Protein AF-A0A258L0Y5-F1 (afdb_monomer_lite)

Structure (mmCIF, N/CA/C/O backbone):
data_AF-A0A258L0Y5-F1
#
_entry.id   AF-A0A258L0Y5-F1
#
loop_
_atom_site.group_PDB
_atom_site.id
_atom_site.type_symbol
_atom_site.label_atom_id
_atom_site.label_alt_id
_atom_site.label_comp_id
_atom_site.label_asym_id
_atom_site.label_entity_id
_atom_site.label_seq_id
_atom_site.pdbx_PDB_ins_code
_atom_site.Cartn_x
_atom_site.Cartn_y
_atom_site.Cartn_z
_atom_site.occupancy
_atom_site.B_iso_or_equiv
_atom_site.auth_seq_id
_atom_site.auth_comp_id
_atom_site.auth_asym_id
_atom_site.auth_atom_id
_atom_site.pdbx_PDB_model_num
ATOM 1 N N . MET A 1 1 ? 97.875 10.102 -25.947 1.00 51.97 1 MET A N 1
ATOM 2 C CA . MET A 1 1 ? 96.435 10.457 -25.981 1.00 51.97 1 MET A CA 1
ATOM 3 C C . MET A 1 1 ? 96.098 11.656 -26.894 1.00 51.97 1 MET A C 1
ATOM 5 O O . MET A 1 1 ? 95.038 12.234 -26.727 1.00 51.97 1 MET A O 1
ATOM 9 N N . ALA A 1 2 ? 96.922 12.013 -27.896 1.00 50.84 2 ALA A N 1
ATOM 10 C CA . ALA A 1 2 ? 96.650 13.161 -28.786 1.00 50.84 2 ALA A CA 1
ATOM 11 C C . ALA A 1 2 ? 96.099 12.787 -30.183 1.00 50.84 2 ALA A C 1
ATOM 13 O O . ALA A 1 2 ? 95.540 13.636 -30.865 1.00 50.84 2 ALA A O 1
ATOM 14 N N . GLN A 1 3 ? 96.216 11.525 -30.619 1.00 49.94 3 GLN A N 1
ATOM 15 C CA . GLN A 1 3 ? 95.713 11.096 -31.937 1.00 49.94 3 GLN A CA 1
ATOM 16 C C . GLN A 1 3 ? 94.226 10.698 -31.943 1.00 49.94 3 GLN A C 1
ATOM 18 O O . GLN A 1 3 ? 93.565 10.827 -32.968 1.00 49.94 3 GLN A O 1
ATOM 23 N N . LEU A 1 4 ? 93.672 10.280 -30.800 1.00 45.59 4 LEU A N 1
ATOM 24 C CA . LEU A 1 4 ? 92.268 9.854 -30.696 1.00 45.59 4 LEU A CA 1
ATOM 25 C C . LEU A 1 4 ? 91.281 11.033 -30.617 1.00 45.59 4 LEU A C 1
ATOM 27 O O . LEU A 1 4 ? 90.125 10.894 -31.001 1.00 45.59 4 LEU A O 1
ATOM 31 N N . THR A 1 5 ? 91.727 12.211 -30.177 1.00 51.12 5 THR A N 1
ATOM 32 C CA . THR A 1 5 ? 90.881 13.411 -30.061 1.00 51.12 5 THR A CA 1
ATOM 33 C C . THR A 1 5 ? 90.733 14.171 -31.383 1.00 51.12 5 THR A C 1
ATOM 35 O O . THR A 1 5 ? 89.697 14.786 -31.617 1.00 51.12 5 THR A O 1
ATOM 38 N N . SER A 1 6 ? 91.715 14.089 -32.289 1.00 48.75 6 SER A N 1
ATOM 39 C CA . SER A 1 6 ? 91.675 14.806 -33.574 1.00 48.75 6 SER A CA 1
ATOM 40 C C . SER A 1 6 ? 90.815 14.098 -34.637 1.00 48.75 6 SER A C 1
ATOM 42 O O . SER A 1 6 ? 90.130 14.757 -35.417 1.00 48.75 6 SER A O 1
ATOM 44 N N . GLN A 1 7 ? 90.737 12.760 -34.614 1.00 51.69 7 GLN A N 1
ATOM 45 C CA . GLN A 1 7 ? 89.862 11.996 -35.523 1.00 51.69 7 GLN A CA 1
ATOM 46 C C . GLN A 1 7 ? 88.369 12.124 -35.168 1.00 51.69 7 GLN A C 1
ATOM 48 O O . GLN A 1 7 ? 87.506 12.078 -36.049 1.00 51.69 7 GLN A O 1
ATOM 53 N N . LEU A 1 8 ? 88.049 12.353 -33.889 1.00 47.97 8 LEU A N 1
ATOM 54 C CA . LEU A 1 8 ? 86.668 12.538 -33.446 1.00 47.97 8 LEU A CA 1
ATOM 55 C C . LEU A 1 8 ? 86.096 13.890 -33.912 1.00 47.97 8 LEU A C 1
ATOM 57 O O . LEU A 1 8 ? 84.953 13.951 -34.353 1.00 47.97 8 LEU A O 1
ATOM 61 N N . ILE A 1 9 ? 86.901 14.957 -33.893 1.00 55.03 9 ILE A N 1
ATOM 62 C CA . ILE A 1 9 ? 86.446 16.313 -34.248 1.00 55.03 9 ILE A CA 1
ATOM 63 C C . ILE A 1 9 ? 86.236 16.464 -35.766 1.00 55.03 9 ILE A C 1
ATOM 65 O O . ILE A 1 9 ? 85.254 17.074 -36.186 1.00 55.03 9 ILE A O 1
ATOM 69 N N . VAL A 1 10 ? 87.085 15.853 -36.601 1.00 56.06 10 VAL A N 1
ATOM 70 C CA . VAL A 1 10 ? 86.937 15.918 -38.070 1.00 56.06 10 VAL A CA 1
ATOM 71 C C . VAL A 1 10 ? 85.737 15.091 -38.560 1.00 56.06 10 VAL A C 1
ATOM 73 O O . VAL A 1 10 ? 84.991 15.549 -39.423 1.00 56.06 10 VAL A O 1
ATOM 76 N N . SER A 1 11 ? 85.460 13.926 -37.957 1.00 56.00 11 SER A N 1
ATOM 77 C CA . SER A 1 11 ? 84.309 13.093 -38.358 1.00 56.00 11 SER A CA 1
ATOM 78 C C . SER A 1 11 ? 82.941 13.672 -37.959 1.00 56.00 11 SER A C 1
ATOM 80 O O . SER A 1 11 ? 81.934 13.397 -38.619 1.00 56.00 11 SER A O 1
ATOM 82 N N . LEU A 1 12 ? 82.895 14.513 -36.920 1.00 52.19 12 LEU A N 1
ATOM 83 C CA . LEU A 1 12 ? 81.687 15.228 -36.497 1.00 52.19 12 LEU A CA 1
ATOM 84 C C . LEU A 1 12 ? 81.378 16.446 -37.384 1.00 52.19 12 LEU A C 1
ATOM 86 O O . LEU A 1 12 ? 80.206 16.741 -37.611 1.00 52.19 12 LEU A O 1
ATOM 90 N N . ILE A 1 13 ? 82.392 17.108 -37.949 1.00 57.38 13 ILE A N 1
ATOM 91 C CA . ILE A 1 13 ? 82.205 18.256 -38.856 1.00 57.38 13 ILE A CA 1
ATOM 92 C C . ILE A 1 13 ? 81.727 17.807 -40.253 1.00 57.38 13 ILE A C 1
ATOM 94 O O . ILE A 1 13 ? 80.857 18.456 -40.848 1.00 57.38 13 ILE A O 1
ATOM 98 N N . ASP A 1 14 ? 82.196 16.661 -40.755 1.00 56.81 14 ASP A N 1
ATOM 99 C CA . ASP A 1 14 ? 81.754 16.119 -42.054 1.00 56.81 14 ASP A CA 1
ATOM 100 C C . ASP A 1 14 ? 80.340 15.512 -42.016 1.00 56.81 14 ASP A C 1
ATOM 102 O O . ASP A 1 14 ? 79.579 15.622 -42.982 1.00 56.81 14 ASP A O 1
ATOM 106 N N . ARG A 1 15 ? 79.914 14.932 -40.884 1.00 54.41 15 ARG A N 1
ATOM 107 C CA . ARG A 1 15 ? 78.563 14.345 -40.755 1.00 54.41 15 ARG A CA 1
ATOM 108 C C . ARG A 1 15 ? 77.432 15.365 -40.601 1.00 54.41 15 ARG A C 1
ATOM 110 O O . ARG A 1 15 ? 76.273 14.998 -40.778 1.00 54.41 15 ARG A O 1
ATOM 117 N N . VAL A 1 16 ? 77.742 16.631 -40.321 1.00 53.44 16 VAL A N 1
ATOM 118 C CA . VAL A 1 16 ? 76.740 17.705 -40.169 1.00 53.44 16 VAL A CA 1
ATOM 119 C C . VAL A 1 16 ? 76.640 18.583 -41.426 1.00 53.44 16 VAL A C 1
ATOM 121 O O . VAL A 1 16 ? 75.574 19.113 -41.740 1.00 53.44 16 VAL A O 1
ATOM 124 N N . SER A 1 17 ? 77.711 18.687 -42.216 1.00 58.56 17 SER A N 1
ATOM 125 C CA . SER A 1 17 ? 77.773 19.558 -43.399 1.00 58.56 17 SER A CA 1
ATOM 126 C C . SER A 1 17 ? 77.132 18.955 -44.664 1.00 58.56 17 SER A C 1
ATOM 128 O O . SER A 1 17 ? 76.589 19.700 -45.488 1.00 58.56 17 SER A O 1
ATOM 130 N N . GLY A 1 18 ? 77.105 17.624 -44.800 1.00 59.66 18 GLY A N 1
ATOM 131 C CA . GLY A 1 18 ? 76.406 16.921 -45.889 1.00 59.66 18 GLY A CA 1
ATOM 132 C C . GLY A 1 18 ? 74.875 17.097 -45.865 1.00 59.66 18 GLY A C 1
ATOM 133 O O . GLY A 1 18 ? 74.301 17.580 -46.848 1.00 59.66 18 GLY A O 1
ATOM 134 N N . PRO A 1 19 ? 74.194 16.789 -44.743 1.00 57.19 19 PRO A N 1
ATOM 135 C CA . PRO A 1 19 ? 72.746 16.967 -44.614 1.00 57.19 19 PRO A CA 1
ATOM 136 C C . PRO A 1 19 ? 72.305 18.429 -44.769 1.00 57.19 19 PRO A C 1
ATOM 138 O O . PRO A 1 19 ? 71.327 18.702 -45.469 1.00 57.19 19 PRO A O 1
ATOM 141 N N . ALA A 1 20 ? 73.067 19.378 -44.211 1.00 56.12 20 ALA A N 1
ATOM 142 C CA . ALA A 1 20 ? 72.765 20.809 -44.282 1.00 56.12 20 ALA A CA 1
ATOM 143 C C . ALA A 1 20 ? 72.795 21.363 -45.721 1.00 56.12 20 ALA A C 1
ATOM 145 O O . ALA A 1 20 ? 71.940 22.172 -46.098 1.00 56.12 20 ALA A O 1
ATOM 146 N N . LYS A 1 21 ? 73.722 20.890 -46.570 1.00 62.75 21 LYS A N 1
ATOM 147 C CA . LYS A 1 21 ? 73.755 21.269 -47.994 1.00 62.75 21 LYS A CA 1
ATOM 148 C C . LYS A 1 21 ? 72.534 20.748 -48.756 1.00 62.75 21 LYS A C 1
ATOM 150 O O . LYS A 1 21 ? 71.955 21.525 -49.520 1.00 62.75 21 LYS A O 1
ATOM 155 N N . SER A 1 22 ? 72.093 19.513 -48.494 1.00 59.84 22 SER A N 1
ATOM 156 C CA . SER A 1 22 ? 70.905 18.939 -49.151 1.00 59.84 22 SER A CA 1
ATOM 157 C C . SER A 1 22 ? 69.609 19.669 -48.765 1.00 59.84 22 SER A C 1
ATOM 159 O O . SER A 1 22 ? 68.768 19.949 -49.622 1.00 59.84 22 SER A O 1
ATOM 161 N N . VAL A 1 23 ? 69.489 20.098 -47.504 1.00 60.19 23 VAL A N 1
ATOM 162 C CA . VAL A 1 23 ? 68.349 20.893 -47.026 1.00 60.19 23 VAL A CA 1
ATOM 163 C C . VAL A 1 23 ? 68.367 22.292 -47.651 1.00 60.19 23 VAL A C 1
ATOM 165 O O . VAL A 1 23 ? 67.336 22.767 -48.121 1.00 60.19 23 VAL A O 1
ATOM 168 N N . SER A 1 24 ? 69.538 22.927 -47.779 1.00 62.75 24 SER A N 1
ATOM 169 C CA . SER A 1 24 ? 69.657 24.250 -48.419 1.00 62.75 24 SER A CA 1
ATOM 170 C C . SER A 1 24 ? 69.318 24.253 -49.922 1.00 62.75 24 SER A C 1
ATOM 172 O O . SER A 1 24 ? 68.857 25.269 -50.449 1.00 62.75 24 SER A O 1
ATOM 174 N N . GLN A 1 25 ? 69.553 23.137 -50.624 1.00 65.31 25 GLN A N 1
ATOM 175 C CA . GLN A 1 25 ? 69.177 22.955 -52.031 1.00 65.31 25 GLN A CA 1
ATOM 176 C C . GLN A 1 25 ? 67.683 22.637 -52.170 1.00 65.31 25 GLN A C 1
ATOM 178 O O . GLN A 1 25 ? 67.022 23.194 -53.045 1.00 65.31 25 GLN A O 1
ATOM 183 N N . SER A 1 26 ? 67.131 21.840 -51.250 1.00 59.06 26 SER A N 1
ATOM 184 C CA . SER A 1 26 ? 65.698 21.518 -51.196 1.00 59.06 26 SER A CA 1
ATOM 185 C C . SER A 1 26 ? 64.842 22.759 -50.910 1.00 59.06 26 SER A C 1
ATOM 187 O O . SER A 1 26 ? 63.834 22.990 -51.575 1.00 59.06 26 SER A O 1
ATOM 189 N N . LEU A 1 27 ? 65.284 23.627 -49.993 1.00 56.97 27 LEU A N 1
ATOM 190 C CA . LEU A 1 27 ? 64.599 24.884 -49.673 1.00 56.97 27 LEU A CA 1
ATOM 191 C C . LEU A 1 27 ? 64.661 25.906 -50.822 1.00 56.97 27 LEU A C 1
ATOM 193 O O . LEU A 1 27 ? 63.688 26.622 -51.056 1.00 56.97 27 LEU A O 1
ATOM 197 N N . ARG A 1 28 ? 65.757 25.938 -51.596 1.00 64.94 28 ARG A N 1
ATOM 198 C CA . ARG A 1 28 ? 65.849 26.766 -52.814 1.00 64.94 28 ARG A CA 1
ATOM 199 C C . ARG A 1 28 ? 64.941 26.259 -53.940 1.00 64.94 28 ARG A C 1
ATOM 201 O O . ARG A 1 28 ? 64.335 27.076 -54.628 1.00 64.94 28 ARG A O 1
ATOM 208 N N . GLY A 1 29 ? 64.784 24.941 -54.083 1.00 61.03 29 GLY A N 1
ATOM 209 C CA . GLY A 1 29 ? 63.831 24.336 -55.024 1.00 61.03 29 GLY A CA 1
ATOM 210 C C . GLY A 1 29 ? 62.368 24.632 -54.674 1.00 61.03 29 GLY A C 1
ATOM 211 O O . GLY A 1 29 ? 61.573 24.950 -55.557 1.00 61.03 29 GLY A O 1
ATOM 212 N N . ILE A 1 30 ? 62.024 24.620 -53.382 1.00 60.12 30 ILE A N 1
ATOM 213 C CA . ILE A 1 30 ? 60.680 24.972 -52.892 1.00 60.12 30 ILE A CA 1
ATOM 214 C C . ILE A 1 30 ? 60.404 26.474 -53.071 1.00 60.12 30 ILE A C 1
ATOM 216 O O . ILE A 1 30 ? 59.328 26.841 -53.540 1.00 60.12 30 ILE A O 1
ATOM 220 N N . GLY A 1 31 ? 61.380 27.347 -52.794 1.00 56.12 31 GLY A N 1
ATOM 221 C CA . GLY A 1 31 ? 61.248 28.793 -53.021 1.00 56.12 31 GLY A CA 1
ATOM 222 C C . GLY A 1 31 ? 61.014 29.168 -54.493 1.00 56.12 31 GLY A C 1
ATOM 223 O O . GLY A 1 31 ? 60.216 30.057 -54.786 1.00 56.12 31 GLY A O 1
ATOM 224 N N . ALA A 1 32 ? 61.641 28.448 -55.430 1.00 58.81 32 ALA A N 1
ATOM 225 C CA . ALA A 1 32 ? 61.422 28.633 -56.867 1.00 58.81 32 ALA A CA 1
ATOM 226 C C . ALA A 1 32 ? 60.062 28.080 -57.346 1.00 58.81 32 ALA A C 1
ATOM 228 O O . ALA A 1 32 ? 59.432 28.672 -58.221 1.00 58.81 32 ALA A O 1
ATOM 229 N N . ALA A 1 33 ? 59.574 26.987 -56.749 1.00 55.34 33 ALA A N 1
ATOM 230 C CA . ALA A 1 33 ? 58.268 26.408 -57.068 1.00 55.34 33 ALA A CA 1
ATOM 231 C C . ALA A 1 33 ? 57.098 27.281 -56.572 1.00 55.34 33 ALA A C 1
ATOM 233 O O . ALA A 1 33 ? 56.103 27.435 -57.283 1.00 55.34 33 ALA A O 1
ATOM 234 N N . VAL A 1 34 ? 57.240 27.900 -55.394 1.00 55.94 34 VAL A N 1
ATOM 235 C CA . VAL A 1 34 ? 56.227 28.772 -54.770 1.00 55.94 34 VAL A CA 1
ATOM 236 C C . VAL A 1 34 ? 56.079 30.118 -55.496 1.00 55.94 34 VAL A C 1
ATOM 238 O O . VAL A 1 34 ? 54.967 30.634 -55.589 1.00 55.94 34 VAL A O 1
ATOM 241 N N . ASN A 1 35 ? 57.155 30.644 -56.093 1.00 58.25 35 ASN A N 1
ATOM 242 C CA . ASN A 1 35 ? 57.116 31.873 -56.900 1.00 58.25 35 ASN A CA 1
ATOM 243 C C . ASN A 1 35 ? 56.640 31.663 -58.350 1.00 58.25 35 ASN A C 1
ATOM 245 O O . ASN A 1 35 ? 56.530 32.632 -59.102 1.00 58.25 35 ASN A O 1
ATOM 249 N N . SER A 1 36 ? 56.327 30.428 -58.763 1.00 56.78 36 SER A N 1
ATOM 250 C CA . SER A 1 36 ? 55.709 30.189 -60.068 1.00 56.78 36 SER A CA 1
ATOM 251 C C . SER A 1 36 ? 54.204 30.482 -59.999 1.00 56.78 36 SER A C 1
ATOM 253 O O . SER A 1 36 ? 53.461 29.876 -59.225 1.00 56.78 36 SER A O 1
ATOM 255 N N . THR A 1 37 ? 53.731 31.410 -60.831 1.00 57.09 37 THR A N 1
ATOM 256 C CA . THR A 1 37 ? 52.333 31.886 -60.895 1.00 57.09 37 THR A CA 1
ATOM 257 C C . THR A 1 37 ? 51.312 30.747 -61.087 1.00 57.09 37 THR A C 1
ATOM 259 O O . THR A 1 37 ? 50.149 30.860 -60.702 1.00 57.09 37 THR A O 1
ATOM 262 N N . ASN A 1 38 ? 51.763 29.606 -61.618 1.00 59.47 38 ASN A N 1
ATOM 263 C CA . ASN A 1 38 ? 50.960 28.402 -61.833 1.00 59.47 38 ASN A CA 1
ATOM 264 C C . ASN A 1 38 ? 50.838 27.504 -60.587 1.00 59.47 38 ASN A C 1
ATOM 266 O O . ASN A 1 38 ? 49.837 26.798 -60.449 1.00 59.47 38 ASN A O 1
ATOM 270 N N . ALA A 1 39 ? 51.807 27.521 -59.666 1.00 58.91 39 ALA A N 1
ATOM 271 C CA . ALA A 1 39 ? 51.732 26.749 -58.424 1.00 58.91 39 ALA A CA 1
ATOM 272 C C . ALA A 1 39 ? 50.735 27.368 -57.439 1.00 58.91 39 ALA A C 1
ATOM 274 O O . ALA A 1 39 ? 49.960 26.648 -56.815 1.00 58.91 39 ALA A O 1
ATOM 275 N N . THR A 1 40 ? 50.678 28.699 -57.360 1.00 59.56 40 THR A N 1
ATOM 276 C CA . THR A 1 40 ? 49.718 29.425 -56.513 1.00 59.56 40 THR A CA 1
ATOM 277 C C . THR A 1 40 ? 48.277 29.269 -57.005 1.00 59.56 40 THR A C 1
ATOM 279 O O . THR A 1 40 ? 47.371 29.118 -56.187 1.00 59.56 40 THR A O 1
ATOM 282 N N . ALA A 1 41 ? 48.048 29.241 -58.323 1.00 62.59 41 ALA A N 1
ATOM 283 C CA . ALA A 1 41 ? 46.727 28.968 -58.897 1.00 62.59 41 ALA A CA 1
ATOM 284 C C . ALA A 1 41 ? 46.261 27.528 -58.612 1.00 62.59 41 ALA A C 1
ATOM 286 O O . ALA A 1 41 ? 45.137 27.326 -58.159 1.00 62.59 41 ALA A O 1
ATOM 287 N N . ARG A 1 42 ? 47.148 26.538 -58.787 1.00 64.62 42 ARG A N 1
ATOM 288 C CA . ARG A 1 42 ? 46.857 25.122 -58.494 1.00 64.62 42 ARG A CA 1
ATOM 289 C C . ARG A 1 42 ? 46.659 24.847 -57.002 1.00 64.62 42 ARG A C 1
ATOM 291 O O . ARG A 1 42 ? 45.814 24.032 -56.639 1.00 64.62 42 ARG A O 1
ATOM 298 N N . LEU A 1 43 ? 47.392 25.546 -56.135 1.00 65.31 43 LEU A N 1
ATOM 299 C CA . LEU A 1 43 ? 47.197 25.494 -54.686 1.00 65.31 43 LEU A CA 1
ATOM 300 C C . LEU A 1 43 ? 45.843 26.074 -54.281 1.00 65.31 43 LEU A C 1
ATOM 302 O O . LEU A 1 43 ? 45.147 25.438 -53.502 1.00 65.31 43 LEU A O 1
ATOM 306 N N . ARG A 1 44 ? 45.423 27.218 -54.839 1.00 62.78 44 ARG A N 1
ATOM 307 C CA . ARG A 1 44 ? 44.092 27.789 -54.561 1.00 62.78 44 ARG A CA 1
ATOM 308 C C . ARG A 1 44 ? 42.965 26.858 -55.002 1.00 62.78 44 ARG A C 1
ATOM 310 O O . ARG A 1 44 ? 42.078 26.576 -54.209 1.00 62.78 44 ARG A O 1
ATOM 317 N N . THR A 1 45 ? 43.051 26.282 -56.201 1.00 66.69 45 THR A N 1
ATOM 318 C CA . THR A 1 45 ? 42.040 25.319 -56.667 1.00 66.69 45 THR A CA 1
ATOM 319 C C . THR A 1 45 ? 42.033 24.023 -55.852 1.00 66.69 45 THR A C 1
ATOM 321 O O . THR A 1 45 ? 40.969 23.457 -55.623 1.00 66.69 45 THR A O 1
ATOM 324 N N . SER A 1 46 ? 43.197 23.565 -55.380 1.00 60.88 46 SER A N 1
ATOM 325 C CA . SER A 1 46 ? 43.314 22.399 -54.491 1.00 60.88 46 SER A CA 1
ATOM 326 C C . SER A 1 46 ? 42.759 22.688 -53.089 1.00 60.88 46 SER A C 1
ATOM 328 O O . SER A 1 46 ? 42.049 21.861 -52.517 1.00 60.88 46 SER A O 1
ATOM 330 N N . LEU A 1 47 ? 42.997 23.890 -52.556 1.00 56.75 47 LEU A N 1
ATOM 331 C CA . LEU A 1 47 ? 42.447 24.354 -51.281 1.00 56.75 47 LEU A CA 1
ATOM 332 C C . LEU A 1 47 ? 40.924 24.528 -51.349 1.00 56.75 47 LEU A C 1
ATOM 334 O O . LEU A 1 47 ? 40.237 24.122 -50.418 1.00 56.75 47 LEU A O 1
ATOM 338 N N . ASP A 1 48 ? 40.378 25.033 -52.457 1.00 68.50 48 ASP A N 1
ATOM 339 C CA . ASP A 1 48 ? 38.927 25.171 -52.651 1.00 68.50 48 ASP A CA 1
ATOM 340 C C . ASP A 1 48 ? 38.225 23.812 -52.793 1.00 68.50 48 ASP A C 1
ATOM 342 O O . ASP A 1 48 ? 37.139 23.600 -52.248 1.00 68.50 48 ASP A O 1
ATOM 346 N N . GLN A 1 49 ? 38.852 22.858 -53.487 1.00 69.94 49 GLN A N 1
ATOM 347 C CA . GLN A 1 49 ? 38.355 21.481 -53.582 1.00 69.94 49 GLN A CA 1
ATOM 348 C C . GLN A 1 49 ? 38.430 20.763 -52.226 1.00 69.94 49 GLN A C 1
ATOM 350 O O . GLN A 1 49 ? 37.482 20.077 -51.837 1.00 69.94 49 GLN A O 1
ATOM 355 N N . THR A 1 50 ? 39.504 20.991 -51.467 1.00 56.47 50 THR A N 1
ATOM 356 C CA . THR A 1 50 ? 39.669 20.461 -50.107 1.00 56.47 50 THR A CA 1
ATOM 357 C C . THR A 1 50 ? 38.633 21.065 -49.155 1.00 56.47 50 THR A C 1
ATOM 359 O O . THR A 1 50 ? 37.958 20.316 -48.453 1.00 56.47 50 THR A O 1
ATOM 362 N N . ASN A 1 51 ? 38.406 22.382 -49.189 1.00 60.53 51 ASN A N 1
ATOM 363 C CA . ASN A 1 51 ? 37.402 23.056 -48.359 1.00 60.53 51 ASN A CA 1
ATOM 364 C C . ASN A 1 51 ? 35.979 22.556 -48.642 1.00 60.53 51 ASN A C 1
ATOM 366 O O . ASN A 1 51 ? 35.257 22.241 -47.703 1.00 60.53 51 ASN A O 1
ATOM 370 N N . ARG A 1 52 ? 35.594 22.359 -49.911 1.00 70.00 52 ARG A N 1
ATOM 371 C CA . ARG A 1 52 ? 34.278 21.780 -50.252 1.00 70.00 52 ARG A CA 1
ATOM 372 C C . ARG A 1 52 ? 34.122 20.337 -49.773 1.00 70.00 52 ARG A C 1
ATOM 374 O O . ARG A 1 52 ? 33.046 19.955 -49.320 1.00 70.00 52 ARG A O 1
ATOM 381 N N . SER A 1 53 ? 35.186 19.535 -49.847 1.00 65.06 53 SER A N 1
ATOM 382 C CA . SER A 1 53 ? 35.167 18.164 -49.321 1.00 65.06 53 SER A CA 1
ATOM 383 C C . SER A 1 53 ? 35.078 18.127 -47.787 1.00 65.06 53 SER A C 1
ATOM 385 O O . SER A 1 53 ? 34.378 17.281 -47.232 1.00 65.06 53 SER A O 1
ATOM 387 N N . LEU A 1 54 ? 35.711 19.089 -47.104 1.00 59.19 54 LEU A N 1
ATOM 388 C CA . LEU A 1 54 ? 35.643 19.251 -45.653 1.00 59.19 54 LEU A CA 1
ATOM 389 C C . LEU A 1 54 ? 34.282 19.775 -45.197 1.00 59.19 54 LEU A C 1
ATOM 391 O O . LEU A 1 54 ? 33.783 19.315 -44.178 1.00 59.19 54 LEU A O 1
ATOM 395 N N . ASP A 1 55 ? 33.645 20.670 -45.945 1.00 69.06 55 ASP A N 1
ATOM 396 C CA . ASP A 1 55 ? 32.301 21.155 -45.625 1.00 69.06 55 ASP A CA 1
ATOM 397 C C . ASP A 1 55 ? 31.239 20.082 -45.873 1.00 69.06 55 ASP A C 1
ATOM 399 O O . ASP A 1 55 ? 30.341 19.915 -45.053 1.00 69.06 55 ASP A O 1
ATOM 403 N N . ALA A 1 56 ? 31.389 19.261 -46.917 1.00 68.62 56 ALA A N 1
ATOM 404 C CA . ALA A 1 56 ? 30.564 18.068 -47.102 1.00 68.62 56 ALA A CA 1
ATOM 405 C C . ALA A 1 56 ? 30.774 17.041 -45.972 1.00 68.62 56 ALA A C 1
ATOM 407 O O . ALA A 1 56 ? 29.817 16.418 -45.512 1.00 68.62 56 ALA A O 1
ATOM 408 N N . MET A 1 57 ? 32.009 16.881 -45.487 1.00 58.41 57 MET A N 1
ATOM 409 C CA . MET A 1 57 ? 32.321 16.013 -44.348 1.00 58.41 57 MET A CA 1
ATOM 410 C C . MET A 1 57 ? 31.757 16.567 -43.033 1.00 58.41 57 MET A C 1
ATOM 412 O O . MET A 1 57 ? 31.185 15.810 -42.254 1.00 58.41 57 MET A O 1
ATOM 416 N N . ARG A 1 58 ? 31.854 17.880 -42.799 1.00 59.66 58 ARG A N 1
ATOM 417 C CA . ARG A 1 58 ? 31.269 18.566 -41.637 1.00 59.66 58 ARG A CA 1
ATOM 418 C C . ARG A 1 58 ? 29.750 18.534 -41.664 1.00 59.66 58 ARG A C 1
ATOM 420 O O . ARG A 1 58 ? 29.165 18.300 -40.619 1.00 59.66 58 ARG A O 1
ATOM 427 N N . ALA A 1 59 ? 29.123 18.712 -42.824 1.00 62.97 59 ALA A N 1
ATOM 428 C CA . ALA A 1 59 ? 27.677 18.597 -42.984 1.00 62.97 59 ALA A CA 1
ATOM 429 C C . ALA A 1 59 ? 27.203 17.169 -42.683 1.00 62.97 59 ALA A C 1
ATOM 431 O O . ALA A 1 59 ? 26.289 16.997 -41.889 1.00 62.97 59 ALA A O 1
ATOM 432 N N . ARG A 1 60 ? 27.890 16.144 -43.208 1.00 61.53 60 ARG A N 1
ATOM 433 C CA . ARG A 1 60 ? 27.597 14.732 -42.895 1.00 61.53 60 ARG A CA 1
ATOM 434 C C . ARG A 1 60 ? 27.867 14.379 -41.433 1.00 61.53 60 ARG A C 1
ATOM 436 O O . ARG A 1 60 ? 27.116 13.609 -40.846 1.00 61.53 60 ARG A O 1
ATOM 443 N N . MET A 1 61 ? 28.909 14.945 -40.822 1.00 55.53 61 MET A N 1
ATOM 444 C CA . MET A 1 61 ? 29.177 14.784 -39.391 1.00 55.53 61 MET A CA 1
ATOM 445 C C . MET A 1 61 ? 28.116 15.488 -38.542 1.00 55.53 61 MET A C 1
ATOM 447 O O . MET A 1 61 ? 27.596 14.881 -37.616 1.00 55.53 61 MET A O 1
ATOM 451 N N . ALA A 1 62 ? 27.735 16.720 -38.874 1.00 57.47 62 ALA A N 1
ATOM 452 C CA . ALA A 1 62 ? 26.662 17.449 -38.205 1.00 57.47 62 ALA A CA 1
ATOM 453 C C . ALA A 1 62 ? 25.314 16.727 -38.346 1.00 57.47 62 ALA A C 1
ATOM 455 O O . ALA A 1 62 ? 24.587 16.611 -37.367 1.00 57.47 62 ALA A O 1
ATOM 456 N N . GLU A 1 63 ? 25.020 16.165 -39.519 1.00 56.19 63 GLU A N 1
ATOM 457 C CA . GLU A 1 63 ? 23.853 15.316 -39.761 1.00 56.19 63 GLU A CA 1
ATOM 458 C C . GLU A 1 63 ? 23.932 14.019 -38.939 1.00 56.19 63 GLU A C 1
ATOM 460 O O . GLU A 1 63 ? 22.962 13.656 -38.283 1.00 56.19 63 GLU A O 1
ATOM 465 N N . SER A 1 64 ? 25.101 13.372 -38.846 1.00 58.16 64 SER A N 1
ATOM 466 C CA . SER A 1 64 ? 25.294 12.175 -38.008 1.00 58.16 64 SER A CA 1
ATOM 467 C C . SER A 1 64 ? 25.186 12.458 -36.504 1.00 58.16 64 SER A C 1
ATOM 469 O O . SER A 1 64 ? 24.673 11.629 -35.756 1.00 58.16 64 SER A O 1
ATOM 471 N N . LEU A 1 65 ? 25.611 13.643 -36.055 1.00 54.88 65 LEU A N 1
ATOM 472 C CA . LEU A 1 65 ? 25.468 14.098 -34.675 1.00 54.88 65 LEU A CA 1
ATOM 473 C C . LEU A 1 65 ? 24.018 14.485 -34.375 1.00 54.88 65 LEU A C 1
ATOM 475 O O . LEU A 1 65 ? 23.529 14.167 -33.297 1.00 54.88 65 LEU A O 1
ATOM 479 N N . ALA A 1 66 ? 23.314 15.108 -35.323 1.00 61.72 66 ALA A N 1
ATOM 480 C CA . ALA A 1 66 ? 21.895 15.426 -35.202 1.00 61.72 66 ALA A CA 1
ATOM 481 C C . ALA A 1 66 ? 21.032 14.154 -35.174 1.00 61.72 66 ALA A C 1
A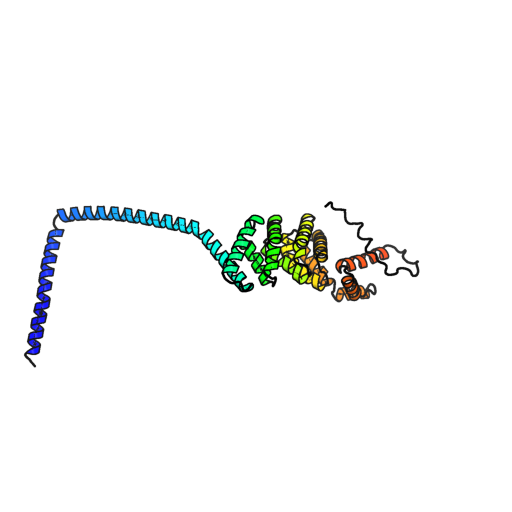TOM 483 O O . ALA A 1 66 ? 20.185 14.015 -34.296 1.00 61.72 66 ALA A O 1
ATOM 484 N N . VAL A 1 67 ? 21.292 13.191 -36.065 1.00 66.62 67 VAL A N 1
ATOM 485 C CA . VAL A 1 67 ? 20.632 11.874 -36.079 1.00 66.62 67 VAL A CA 1
ATOM 486 C C . VAL A 1 67 ? 20.987 11.078 -34.822 1.00 66.62 67 VAL A C 1
ATOM 488 O O . VAL A 1 67 ? 20.102 10.501 -34.198 1.00 66.62 67 VAL A O 1
ATOM 491 N N . GLY A 1 68 ? 22.251 11.088 -34.394 1.00 67.12 68 GLY A N 1
ATOM 492 C CA . GLY A 1 68 ? 22.693 10.434 -33.162 1.00 67.12 68 GLY A CA 1
ATOM 493 C C . GLY A 1 68 ? 22.077 11.048 -31.903 1.00 67.12 68 GLY A C 1
ATOM 494 O O . GLY A 1 68 ? 21.672 10.322 -30.999 1.00 67.12 68 GLY A O 1
ATOM 495 N N . TYR A 1 69 ? 21.940 12.374 -31.849 1.00 69.12 69 TYR A N 1
ATOM 496 C CA . TYR A 1 69 ? 21.275 13.078 -30.755 1.00 69.12 69 TYR A CA 1
ATOM 497 C C . TYR A 1 69 ? 19.765 12.830 -30.754 1.00 69.12 69 TYR A C 1
ATOM 499 O O . TYR A 1 69 ? 19.200 12.559 -29.698 1.00 69.12 69 TYR A O 1
ATOM 507 N N . ALA A 1 70 ? 19.118 12.851 -31.923 1.00 69.75 70 ALA A N 1
ATOM 508 C CA . ALA A 1 70 ? 17.704 12.517 -32.062 1.00 69.75 70 ALA A CA 1
ATOM 509 C C . ALA A 1 70 ? 17.426 11.064 -31.646 1.00 69.75 70 ALA A C 1
ATOM 511 O O . ALA A 1 70 ? 16.487 10.812 -30.895 1.00 69.75 70 ALA A O 1
ATOM 512 N N . LEU A 1 71 ? 18.279 10.117 -32.050 1.00 71.12 71 LEU A N 1
ATOM 513 C CA . LEU A 1 71 ? 18.195 8.718 -31.633 1.00 71.12 71 LEU A CA 1
ATOM 514 C C . LEU A 1 71 ? 18.438 8.560 -30.129 1.00 71.12 71 LEU A C 1
ATOM 516 O O . LEU A 1 71 ? 17.686 7.856 -29.461 1.00 71.12 71 LEU A O 1
ATOM 520 N N . LYS A 1 72 ? 19.448 9.243 -29.575 1.00 67.62 72 LYS A N 1
ATOM 521 C CA . LYS A 1 72 ? 19.699 9.260 -28.130 1.00 67.62 72 LYS A CA 1
ATOM 522 C C . LYS A 1 72 ? 18.473 9.774 -27.382 1.00 67.62 72 LYS A C 1
ATOM 524 O O . LYS A 1 72 ? 18.035 9.109 -26.457 1.00 67.62 72 LYS A O 1
ATOM 529 N N . MET A 1 73 ? 17.896 10.899 -27.800 1.00 75.75 73 MET A N 1
ATOM 530 C CA . MET A 1 73 ? 16.691 11.458 -27.181 1.00 75.75 73 MET A CA 1
ATOM 531 C C . MET A 1 73 ? 15.485 10.520 -27.302 1.00 75.75 73 MET A C 1
ATOM 533 O O . MET A 1 73 ? 14.739 10.363 -26.340 1.00 75.75 73 MET A O 1
ATOM 537 N N . ALA A 1 74 ? 15.324 9.844 -28.442 1.00 73.06 74 ALA A N 1
ATOM 538 C CA . ALA A 1 74 ? 14.246 8.880 -28.651 1.00 73.06 74 ALA A CA 1
ATOM 539 C C . ALA A 1 74 ? 14.397 7.609 -27.793 1.00 73.06 74 ALA A C 1
ATOM 541 O O . ALA A 1 74 ? 13.397 7.039 -27.360 1.00 73.06 74 ALA A O 1
ATOM 542 N N . LEU A 1 75 ? 15.630 7.163 -27.529 1.00 79.38 75 LEU A N 1
ATOM 543 C CA . LEU A 1 75 ? 15.915 5.946 -26.762 1.00 79.38 75 LEU A CA 1
ATOM 544 C C . LEU A 1 75 ? 16.174 6.195 -25.273 1.00 79.38 75 LEU A C 1
ATOM 546 O O . LEU A 1 75 ? 16.089 5.261 -24.479 1.00 79.38 75 LEU A O 1
ATOM 550 N N . GLN A 1 76 ? 16.475 7.427 -24.869 1.00 80.25 76 GLN A N 1
ATOM 551 C CA . GLN A 1 76 ? 16.850 7.731 -23.491 1.00 80.25 76 GLN A CA 1
ATOM 552 C C . GLN A 1 76 ? 15.723 7.394 -22.509 1.00 80.25 76 GLN A C 1
ATOM 554 O O . GLN A 1 76 ? 15.962 6.678 -21.544 1.00 80.25 76 GLN A O 1
ATOM 559 N N . ALA A 1 77 ? 14.491 7.833 -22.779 1.00 82.19 77 ALA A N 1
ATOM 560 C CA . ALA A 1 77 ? 13.347 7.555 -21.910 1.00 82.19 77 ALA A CA 1
ATOM 561 C C . ALA A 1 77 ? 13.061 6.046 -21.715 1.00 82.19 77 ALA A C 1
ATOM 563 O O . ALA A 1 77 ? 12.948 5.620 -20.563 1.00 82.19 77 ALA A O 1
ATOM 564 N N . PRO A 1 78 ? 12.970 5.204 -22.768 1.00 80.62 78 PRO A N 1
ATOM 565 C CA . PRO A 1 78 ? 12.752 3.771 -22.577 1.00 80.62 78 PRO A CA 1
ATOM 566 C C . PRO A 1 78 ? 13.948 3.057 -21.932 1.00 80.62 78 PRO A C 1
ATOM 568 O O . PRO A 1 78 ? 13.727 2.138 -21.147 1.00 80.62 78 PRO A O 1
ATOM 571 N N . ILE A 1 79 ? 15.192 3.484 -22.196 1.00 82.69 79 ILE A N 1
ATOM 572 C CA . ILE A 1 79 ? 16.379 2.935 -21.516 1.00 82.69 79 ILE A CA 1
ATOM 573 C C . ILE A 1 79 ? 16.339 3.272 -20.024 1.00 82.69 79 ILE A C 1
ATOM 575 O O . ILE A 1 79 ? 16.504 2.383 -19.198 1.00 82.69 79 ILE A O 1
ATOM 579 N N . GLU A 1 80 ? 16.079 4.528 -19.659 1.00 87.94 80 GLU A N 1
ATOM 580 C CA . GLU A 1 80 ? 15.962 4.940 -18.255 1.00 87.94 80 GLU A CA 1
ATOM 581 C C . GLU A 1 80 ? 14.811 4.234 -17.528 1.00 87.94 80 GLU A C 1
ATOM 583 O O . GLU A 1 80 ? 14.929 3.899 -16.351 1.00 87.94 80 GLU A O 1
ATOM 588 N N . ALA A 1 81 ? 13.686 4.000 -18.207 1.00 86.00 81 ALA A N 1
ATOM 589 C CA . ALA A 1 81 ? 12.577 3.240 -17.642 1.00 86.00 81 ALA A CA 1
ATOM 590 C C . ALA A 1 81 ? 12.952 1.765 -17.424 1.00 86.00 81 ALA A C 1
ATOM 592 O O . ALA A 1 81 ? 12.637 1.208 -16.373 1.00 86.00 81 ALA A O 1
ATOM 593 N N . ALA A 1 82 ? 13.650 1.148 -18.384 1.00 85.62 82 ALA A N 1
ATOM 594 C CA . ALA A 1 82 ? 14.118 -0.230 -18.273 1.00 85.62 82 ALA A CA 1
ATOM 595 C C . ALA A 1 82 ? 15.137 -0.395 -17.139 1.00 85.62 82 ALA A C 1
ATOM 597 O O . ALA A 1 82 ? 14.977 -1.296 -16.323 1.00 85.62 82 ALA A O 1
ATOM 598 N N . THR A 1 83 ? 16.114 0.510 -17.020 1.00 90.12 83 THR A N 1
ATOM 599 C CA . THR A 1 83 ? 17.113 0.448 -15.942 1.00 90.12 83 THR A CA 1
ATOM 600 C C . THR A 1 83 ? 16.482 0.653 -14.570 1.00 90.12 83 THR A C 1
ATOM 602 O O . THR A 1 83 ? 16.782 -0.100 -13.653 1.00 90.12 83 THR A O 1
ATOM 605 N N . LYS A 1 84 ? 15.551 1.606 -14.411 1.00 92.56 84 LYS A N 1
ATOM 606 C CA . LYS A 1 84 ? 14.806 1.780 -13.147 1.00 92.56 84 LYS A CA 1
ATOM 607 C C . LYS A 1 84 ? 14.003 0.536 -12.776 1.00 92.56 84 LYS A C 1
ATOM 609 O O . LYS A 1 84 ? 13.949 0.176 -11.603 1.00 92.56 84 LYS A O 1
ATOM 614 N N . PHE A 1 85 ? 13.386 -0.106 -13.765 1.00 94.06 85 PHE A N 1
ATOM 615 C CA . PHE A 1 85 ? 12.630 -1.332 -13.549 1.00 94.06 85 PHE A CA 1
ATOM 616 C C . PHE A 1 85 ? 13.540 -2.505 -13.166 1.00 94.06 85 PHE A C 1
ATOM 618 O O . PHE A 1 85 ? 13.232 -3.218 -12.218 1.00 94.06 85 PHE A O 1
ATOM 625 N N . GLU A 1 86 ? 14.679 -2.674 -13.839 1.00 92.38 86 GLU A N 1
ATOM 626 C CA . GLU A 1 86 ? 15.693 -3.672 -13.476 1.00 92.38 86 GLU A CA 1
ATOM 627 C C . GLU A 1 86 ? 16.237 -3.446 -12.062 1.00 92.38 86 GLU A C 1
ATOM 629 O O . GLU A 1 86 ? 16.310 -4.397 -11.289 1.00 92.38 86 GLU A O 1
ATOM 634 N N . THR A 1 87 ? 16.533 -2.199 -11.683 1.00 94.62 87 THR A N 1
ATOM 635 C CA . THR A 1 87 ? 16.940 -1.857 -10.312 1.00 94.62 87 THR A CA 1
ATOM 636 C C . THR A 1 87 ? 15.871 -2.253 -9.294 1.00 94.62 87 THR A C 1
ATOM 638 O O . THR A 1 87 ? 16.190 -2.894 -8.299 1.00 94.62 87 THR A O 1
ATOM 641 N N . ALA A 1 88 ? 14.596 -1.950 -9.555 1.00 93.81 88 ALA A N 1
ATOM 642 C CA . ALA A 1 88 ? 13.511 -2.351 -8.659 1.00 93.81 88 ALA A CA 1
ATOM 643 C C . ALA A 1 88 ? 13.381 -3.881 -8.544 1.00 93.81 88 AL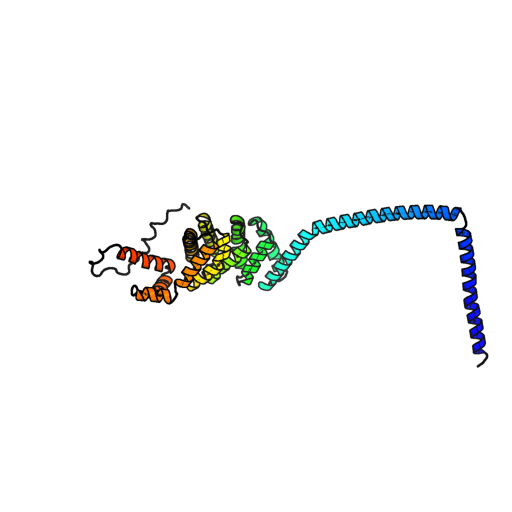A A C 1
ATOM 645 O O . ALA A 1 88 ? 13.128 -4.403 -7.461 1.00 93.81 88 ALA A O 1
ATOM 646 N N . LEU A 1 89 ? 13.574 -4.615 -9.644 1.00 95.00 89 LEU A N 1
ATOM 647 C CA . LEU A 1 89 ? 13.577 -6.079 -9.618 1.00 95.00 89 LEU A CA 1
ATOM 648 C C . LEU A 1 89 ? 14.769 -6.646 -8.842 1.00 95.00 89 LEU A C 1
ATOM 650 O O . LEU A 1 89 ? 14.595 -7.652 -8.160 1.00 95.00 89 LEU A O 1
ATOM 654 N N . LEU A 1 90 ? 15.941 -6.012 -8.919 1.00 93.81 90 LEU A N 1
ATOM 655 C CA . LEU A 1 90 ? 17.118 -6.392 -8.137 1.00 93.81 90 LEU A CA 1
ATOM 656 C C . LEU A 1 90 ? 16.887 -6.187 -6.637 1.00 93.81 90 LEU A C 1
ATOM 658 O O . LEU A 1 90 ? 17.210 -7.080 -5.858 1.00 93.81 90 LEU A O 1
ATOM 662 N N . ASP A 1 91 ? 16.284 -5.068 -6.232 1.00 92.31 91 ASP A N 1
ATOM 663 C CA . ASP A 1 91 ? 15.941 -4.814 -4.826 1.00 92.31 91 ASP A CA 1
ATOM 664 C C . ASP A 1 91 ? 14.957 -5.870 -4.295 1.00 92.31 91 ASP A C 1
ATOM 666 O O . ASP A 1 91 ? 15.147 -6.437 -3.215 1.00 92.31 91 ASP A O 1
ATOM 670 N N . ILE A 1 92 ? 13.942 -6.211 -5.095 1.00 93.06 92 ILE A N 1
ATOM 671 C CA . ILE A 1 92 ? 12.998 -7.287 -4.778 1.00 93.06 92 ILE A CA 1
ATOM 672 C C . ILE A 1 92 ? 13.711 -8.638 -4.695 1.00 93.06 92 ILE A C 1
ATOM 674 O O . ILE A 1 92 ? 13.474 -9.403 -3.760 1.00 93.06 92 ILE A O 1
ATOM 678 N N . ALA A 1 93 ? 14.579 -8.943 -5.660 1.00 92.38 93 ALA A N 1
ATOM 679 C CA . ALA A 1 93 ? 15.323 -10.193 -5.688 1.00 92.38 93 ALA A CA 1
ATOM 680 C C . ALA A 1 93 ? 16.217 -10.339 -4.455 1.00 92.38 93 ALA A C 1
ATOM 682 O O . ALA A 1 93 ? 16.284 -11.424 -3.891 1.00 92.38 93 ALA A O 1
ATOM 683 N N . GLN A 1 94 ? 16.829 -9.253 -3.980 1.00 89.75 94 GLN A N 1
ATOM 684 C CA . GLN A 1 94 ? 17.592 -9.257 -2.734 1.00 89.75 94 GLN A CA 1
ATOM 685 C C . GLN A 1 94 ? 16.699 -9.516 -1.514 1.00 89.75 94 GLN A C 1
ATOM 687 O O . GLN A 1 94 ? 17.046 -10.346 -0.678 1.00 89.75 94 GLN A O 1
ATOM 692 N N . LYS A 1 95 ? 15.532 -8.864 -1.420 1.00 88.69 95 LYS A N 1
ATOM 693 C CA . LYS A 1 95 ? 14.585 -9.051 -0.302 1.00 88.69 95 LYS A CA 1
ATOM 694 C C . LYS A 1 95 ? 13.973 -10.452 -0.250 1.00 88.69 95 LYS A C 1
ATOM 696 O O . LYS A 1 95 ? 13.697 -10.953 0.833 1.00 88.69 95 LYS A O 1
ATOM 701 N N . ALA A 1 96 ? 13.737 -11.057 -1.411 1.00 87.94 96 ALA A N 1
ATOM 702 C CA . ALA A 1 96 ? 13.127 -12.378 -1.546 1.00 87.94 96 ALA A CA 1
ATOM 703 C C . ALA A 1 96 ? 14.145 -13.500 -1.828 1.00 87.94 96 ALA A C 1
ATOM 705 O O . ALA A 1 96 ? 13.734 -14.612 -2.156 1.00 87.94 96 ALA A O 1
ATOM 706 N N . GLU A 1 97 ? 15.448 -13.213 -1.728 1.00 87.81 97 GLU A N 1
ATOM 707 C CA . GLU A 1 97 ? 16.552 -14.156 -1.972 1.00 87.81 97 GLU A CA 1
ATOM 708 C C . GLU A 1 97 ? 16.439 -14.901 -3.323 1.00 87.81 97 GLU A C 1
ATOM 710 O O . GLU A 1 97 ? 16.693 -16.102 -3.442 1.00 87.81 97 GLU A O 1
ATOM 715 N N . LEU A 1 98 ? 16.032 -14.183 -4.374 1.00 89.31 98 LEU A N 1
ATOM 716 C CA . LEU A 1 98 ? 15.838 -14.725 -5.718 1.00 89.31 98 LEU A CA 1
ATOM 717 C C . LEU A 1 98 ? 17.141 -14.692 -6.526 1.00 89.31 98 LEU A C 1
ATOM 719 O O . LEU A 1 98 ? 17.823 -13.673 -6.592 1.00 89.31 98 LEU A O 1
ATOM 723 N N . GLY A 1 99 ? 17.437 -15.783 -7.234 1.00 90.88 99 GLY A N 1
ATOM 724 C CA . GLY A 1 99 ? 18.470 -15.790 -8.276 1.00 90.88 99 GLY A CA 1
ATOM 725 C C . GLY A 1 99 ? 18.002 -15.140 -9.587 1.00 90.88 99 GLY A C 1
ATOM 726 O O . GLY A 1 99 ? 16.802 -14.963 -9.817 1.00 90.88 99 GLY A O 1
ATOM 727 N N . ASP A 1 100 ? 18.939 -14.871 -10.498 1.00 90.50 100 ASP A N 1
ATOM 728 C CA . ASP A 1 100 ? 18.701 -14.140 -11.757 1.00 90.50 100 ASP A CA 1
ATOM 729 C C . ASP A 1 100 ? 17.547 -14.702 -12.603 1.00 90.50 100 ASP A C 1
ATOM 731 O O . ASP A 1 100 ? 16.732 -13.958 -13.152 1.00 90.50 100 ASP A O 1
ATOM 735 N N . ALA A 1 101 ? 17.440 -16.030 -12.706 1.00 93.81 101 ALA A N 1
ATOM 736 C CA . ALA A 1 101 ? 16.366 -16.675 -13.461 1.00 93.81 101 ALA A CA 1
ATOM 737 C C . ALA A 1 101 ? 14.981 -16.395 -12.847 1.00 93.81 101 ALA A C 1
ATOM 739 O O . ALA A 1 101 ? 14.023 -16.111 -13.570 1.00 93.81 101 ALA A O 1
ATOM 740 N N . ALA A 1 102 ? 14.880 -16.431 -11.516 1.00 91.38 102 ALA A N 1
ATOM 741 C CA . ALA A 1 102 ? 13.642 -16.157 -10.795 1.00 91.38 102 ALA A CA 1
ATOM 742 C C . ALA A 1 102 ? 13.277 -14.666 -10.848 1.00 91.38 102 ALA A C 1
ATOM 744 O O . ALA A 1 102 ? 12.109 -14.340 -11.069 1.00 91.38 102 ALA A O 1
ATOM 745 N N . MET A 1 103 ? 14.266 -13.772 -10.743 1.00 92.81 103 MET A N 1
ATOM 746 C CA . MET A 1 103 ? 14.086 -12.329 -10.933 1.00 92.81 103 MET A CA 1
ATOM 747 C C . MET A 1 103 ? 13.566 -12.002 -12.342 1.00 92.81 103 MET A C 1
ATOM 749 O O . MET A 1 103 ? 12.593 -11.265 -12.497 1.00 92.81 103 MET A O 1
ATOM 753 N N . ASN A 1 104 ? 14.154 -12.601 -13.382 1.00 93.50 104 ASN A N 1
ATOM 754 C CA . ASN A 1 104 ? 13.698 -12.419 -14.762 1.00 93.50 104 ASN A CA 1
ATOM 755 C C . ASN A 1 104 ? 12.259 -12.912 -14.961 1.00 93.50 104 ASN A C 1
ATOM 757 O O . ASN A 1 104 ? 11.448 -12.229 -15.594 1.00 93.50 104 ASN A O 1
ATOM 761 N N . ALA A 1 105 ? 11.923 -14.072 -14.391 1.00 95.06 105 ALA A N 1
ATOM 762 C CA . ALA A 1 105 ? 10.564 -14.600 -14.418 1.00 95.06 105 ALA A CA 1
ATOM 763 C C . ALA A 1 105 ? 9.580 -13.672 -13.685 1.00 95.06 105 ALA A C 1
ATOM 765 O O . ALA A 1 105 ? 8.487 -13.422 -14.193 1.00 95.06 105 ALA A O 1
ATOM 766 N N . LEU A 1 106 ? 9.969 -13.110 -12.535 1.00 93.19 106 LEU A N 1
ATOM 767 C CA . LEU A 1 106 ? 9.173 -12.116 -11.811 1.00 93.19 106 LEU A CA 1
ATOM 768 C C . LEU A 1 106 ? 8.927 -10.868 -12.670 1.00 93.19 106 LEU A C 1
ATOM 770 O O . LEU A 1 106 ? 7.784 -10.438 -12.826 1.00 93.19 106 LEU A O 1
ATOM 774 N N . GLY A 1 107 ? 9.969 -10.340 -13.314 1.00 94.81 107 GLY A N 1
ATOM 775 C CA . GLY A 1 107 ? 9.855 -9.201 -14.222 1.00 94.81 107 GLY A CA 1
ATOM 776 C C . GLY A 1 107 ? 8.944 -9.464 -15.426 1.00 94.81 107 GLY A C 1
ATOM 777 O O . GLY A 1 107 ? 8.269 -8.551 -15.907 1.00 94.81 107 GLY A O 1
ATOM 778 N N . GLN A 1 108 ? 8.889 -10.701 -15.930 1.00 96.44 108 GLN A N 1
ATOM 779 C CA . GLN A 1 108 ? 7.920 -11.097 -16.959 1.00 96.44 108 GLN A CA 1
ATOM 780 C C . GLN A 1 108 ? 6.491 -11.142 -16.408 1.00 96.44 108 GLN A C 1
ATOM 782 O O . GLN A 1 108 ? 5.585 -10.610 -17.049 1.00 96.44 108 GLN A O 1
ATOM 787 N N . ARG A 1 109 ? 6.284 -11.705 -15.209 1.00 95.62 109 ARG A N 1
ATOM 788 C CA . ARG A 1 109 ? 4.964 -11.741 -14.558 1.00 95.62 109 ARG A CA 1
ATOM 789 C C . ARG A 1 109 ? 4.419 -10.337 -14.298 1.00 95.62 109 ARG A C 1
ATOM 791 O O . ARG A 1 109 ? 3.270 -10.068 -14.634 1.00 95.62 109 ARG A O 1
ATOM 798 N N . MET A 1 110 ? 5.244 -9.416 -13.799 1.00 95.69 110 MET A N 1
ATOM 799 C CA . MET A 1 110 ? 4.839 -8.021 -13.572 1.00 95.69 110 MET A CA 1
ATOM 800 C C . MET A 1 110 ? 4.471 -7.293 -14.866 1.00 95.69 110 MET A C 1
ATOM 802 O O . MET A 1 110 ? 3.444 -6.619 -14.923 1.00 95.69 110 MET A O 1
ATOM 806 N N . ARG A 1 111 ? 5.263 -7.471 -15.932 1.00 95.75 111 ARG A N 1
ATOM 807 C CA . ARG A 1 111 ? 4.942 -6.926 -17.262 1.00 95.75 111 ARG A CA 1
ATOM 808 C C . ARG A 1 111 ? 3.669 -7.531 -17.852 1.00 95.75 111 ARG A C 1
ATOM 810 O O . ARG A 1 111 ? 2.928 -6.819 -18.519 1.00 95.75 111 ARG A O 1
ATOM 817 N N . GLY A 1 112 ? 3.403 -8.811 -17.595 1.00 97.38 112 GLY A N 1
ATOM 818 C CA . GLY A 1 112 ? 2.160 -9.471 -17.996 1.00 97.38 112 GLY A CA 1
ATOM 819 C C . GLY A 1 112 ? 0.940 -8.984 -17.209 1.00 97.38 112 GLY A C 1
ATOM 820 O O . GLY A 1 112 ? -0.139 -8.841 -17.778 1.00 97.38 112 GLY A O 1
ATOM 821 N N . LEU A 1 113 ? 1.108 -8.682 -15.918 1.00 97.06 113 LEU A N 1
ATOM 822 C CA . LEU A 1 113 ? 0.037 -8.176 -15.060 1.00 97.06 113 LEU A CA 1
ATOM 823 C C . LEU A 1 113 ? -0.320 -6.713 -15.363 1.00 97.06 113 LEU A C 1
ATOM 825 O O . LEU A 1 113 ? -1.497 -6.364 -15.326 1.00 97.06 113 LEU A O 1
ATOM 829 N N . ALA A 1 114 ? 0.672 -5.883 -15.701 1.00 97.00 114 ALA A N 1
ATOM 830 C CA . ALA A 1 114 ? 0.530 -4.456 -16.012 1.00 97.00 114 ALA A CA 1
ATOM 831 C C . ALA A 1 114 ? -0.700 -4.102 -16.876 1.00 97.00 114 ALA A C 1
ATOM 833 O O . ALA A 1 114 ? -1.571 -3.369 -16.393 1.00 97.00 114 ALA A O 1
ATOM 834 N N . PRO A 1 115 ? -0.865 -4.651 -18.098 1.00 97.44 115 PRO A N 1
ATOM 835 C CA . PRO A 1 115 ? -2.027 -4.342 -18.930 1.00 97.44 115 PRO A CA 1
ATOM 836 C C . PRO A 1 115 ? -3.345 -4.878 -18.354 1.00 97.44 115 PRO A C 1
ATOM 838 O O . PRO A 1 115 ? -4.386 -4.260 -18.547 1.00 97.44 115 PRO A O 1
ATOM 841 N N . ALA A 1 116 ? -3.322 -5.998 -17.623 1.00 96.75 116 ALA A N 1
ATOM 842 C CA . ALA A 1 116 ? -4.529 -6.613 -17.065 1.00 96.75 116 ALA A CA 1
ATOM 843 C C . ALA A 1 116 ? -5.148 -5.796 -15.920 1.00 96.75 116 ALA A C 1
ATOM 845 O O . ALA A 1 116 ? -6.338 -5.933 -15.631 1.00 96.75 116 ALA A O 1
ATOM 846 N N . VAL A 1 117 ? -4.343 -4.961 -15.262 1.00 96.56 117 VAL A N 1
ATOM 847 C CA . VAL A 1 117 ? -4.788 -4.086 -14.171 1.00 96.56 117 VAL A CA 1
ATOM 848 C C . VAL A 1 117 ? -4.672 -2.602 -14.508 1.00 96.56 117 VAL A C 1
ATOM 850 O O . VAL A 1 117 ? -4.981 -1.779 -13.656 1.00 96.56 117 VAL A O 1
ATOM 853 N N . ASN A 1 118 ? -4.269 -2.259 -15.737 1.00 96.69 118 ASN A N 1
ATOM 854 C CA . ASN A 1 118 ? -4.048 -0.891 -16.215 1.00 96.69 118 ASN A CA 1
ATOM 855 C C . ASN A 1 118 ? -3.077 -0.075 -15.332 1.00 96.69 118 ASN A C 1
ATOM 857 O O . ASN A 1 118 ? -3.319 1.090 -15.031 1.00 96.69 118 ASN A O 1
ATOM 861 N N . GLN A 1 119 ? -1.985 -0.709 -14.901 1.00 96.75 119 GLN A N 1
ATOM 862 C CA . GLN A 1 119 ? -0.894 -0.088 -14.137 1.00 96.75 119 GLN A CA 1
ATOM 863 C C . GLN A 1 119 ? 0.430 -0.285 -14.877 1.00 96.75 119 GLN A C 1
ATOM 865 O O . GLN A 1 119 ? 0.549 -1.192 -15.703 1.00 96.75 119 GLN A O 1
ATOM 870 N N . SER A 1 120 ? 1.448 0.529 -14.588 1.00 96.00 120 SER A N 1
ATOM 871 C CA . SER A 1 120 ? 2.775 0.281 -15.158 1.00 96.00 120 SER A CA 1
ATOM 872 C C . SER A 1 120 ? 3.447 -0.919 -14.477 1.00 96.00 120 SER A C 1
ATOM 874 O O . SER A 1 120 ? 3.203 -1.215 -13.306 1.00 96.00 120 SER A O 1
ATOM 876 N N . ALA A 1 121 ? 4.340 -1.608 -15.195 1.00 95.50 121 ALA A N 1
ATOM 877 C CA . ALA A 1 121 ? 5.126 -2.693 -14.603 1.00 95.50 121 ALA A CA 1
ATOM 878 C C . ALA A 1 121 ? 5.972 -2.196 -13.417 1.00 95.50 121 ALA A C 1
ATOM 880 O O . ALA A 1 121 ? 6.120 -2.910 -12.428 1.00 95.50 121 ALA A O 1
ATOM 881 N N . MET A 1 122 ? 6.463 -0.954 -13.491 1.00 95.62 122 MET A N 1
ATOM 882 C CA . MET A 1 122 ? 7.202 -0.311 -12.407 1.00 95.62 122 MET A CA 1
ATOM 883 C C . MET A 1 122 ? 6.335 -0.119 -11.160 1.00 95.62 122 MET A C 1
ATOM 885 O O . MET A 1 122 ? 6.796 -0.384 -10.057 1.00 95.62 122 MET A O 1
ATOM 889 N N . ASP A 1 123 ? 5.078 0.292 -11.309 1.00 96.38 123 ASP A N 1
ATOM 890 C CA . ASP A 1 123 ? 4.177 0.490 -10.167 1.00 96.38 123 ASP A CA 1
ATOM 891 C C . ASP A 1 123 ? 3.844 -0.835 -9.478 1.00 96.38 123 ASP A C 1
ATOM 893 O O . ASP A 1 123 ? 3.863 -0.925 -8.251 1.00 96.38 123 ASP A O 1
ATOM 897 N N . ILE A 1 124 ? 3.640 -1.896 -10.262 1.00 97.56 124 ILE A N 1
ATOM 898 C CA . ILE A 1 124 ? 3.462 -3.255 -9.735 1.00 97.56 124 ILE A CA 1
ATOM 899 C C . ILE A 1 124 ? 4.723 -3.722 -8.997 1.00 97.56 124 ILE A C 1
ATOM 901 O O . ILE A 1 124 ? 4.609 -4.305 -7.918 1.00 97.56 124 ILE A O 1
ATOM 905 N N . ALA A 1 125 ? 5.915 -3.435 -9.531 1.00 96.44 125 ALA A N 1
ATOM 906 C CA . ALA A 1 125 ? 7.173 -3.716 -8.842 1.00 96.44 125 ALA A CA 1
ATOM 907 C C . ALA A 1 125 ? 7.288 -2.941 -7.526 1.00 96.44 125 ALA A C 1
ATOM 909 O O . ALA A 1 125 ? 7.591 -3.543 -6.504 1.00 96.44 125 ALA A O 1
ATOM 910 N N . ARG A 1 126 ? 6.959 -1.643 -7.499 1.00 96.50 126 ARG A N 1
ATOM 911 C CA . ARG A 1 126 ? 6.950 -0.845 -6.257 1.00 96.50 126 ARG A CA 1
ATOM 912 C C . ARG A 1 126 ? 5.989 -1.411 -5.211 1.00 96.50 126 ARG A C 1
ATOM 914 O O . ARG A 1 126 ? 6.322 -1.441 -4.027 1.00 96.50 126 ARG A O 1
ATOM 921 N N . ALA A 1 127 ? 4.808 -1.865 -5.629 1.00 96.12 127 ALA A N 1
ATOM 922 C CA . ALA A 1 127 ? 3.861 -2.510 -4.727 1.00 96.12 127 ALA A CA 1
ATOM 923 C C . ALA A 1 127 ? 4.415 -3.831 -4.177 1.00 96.12 127 ALA A C 1
ATOM 925 O O . ALA A 1 127 ? 4.377 -4.031 -2.968 1.00 96.12 127 ALA A O 1
ATOM 926 N N . MET A 1 128 ? 4.991 -4.691 -5.024 1.00 96.25 128 MET A N 1
ATOM 927 C CA . MET A 1 128 ? 5.665 -5.919 -4.581 1.00 96.25 128 MET A CA 1
ATOM 928 C C . MET A 1 128 ? 6.786 -5.623 -3.583 1.00 96.25 128 MET A C 1
ATOM 930 O O . MET A 1 128 ? 6.841 -6.225 -2.516 1.00 96.25 128 MET A O 1
ATOM 934 N N . ASP A 1 129 ? 7.654 -4.669 -3.913 1.00 95.12 129 ASP A N 1
ATOM 935 C CA . ASP A 1 129 ? 8.777 -4.259 -3.076 1.00 95.12 129 ASP A CA 1
ATOM 936 C C . ASP A 1 129 ? 8.321 -3.761 -1.697 1.00 95.12 129 ASP A C 1
ATOM 938 O O . ASP A 1 129 ? 8.942 -4.064 -0.675 1.00 95.12 129 ASP A O 1
ATOM 942 N N . THR A 1 130 ? 7.194 -3.044 -1.669 1.00 95.19 130 THR A N 1
ATOM 943 C CA . THR A 1 130 ? 6.544 -2.581 -0.440 1.00 95.19 130 THR A CA 1
ATOM 944 C C . THR A 1 130 ? 6.024 -3.756 0.388 1.00 95.19 130 THR A C 1
ATOM 946 O O . THR A 1 130 ? 6.288 -3.809 1.585 1.00 95.19 130 THR A O 1
ATOM 949 N N . LEU A 1 131 ? 5.316 -4.708 -0.231 1.00 95.00 131 LEU A N 1
ATOM 950 C CA . LEU A 1 131 ? 4.772 -5.885 0.458 1.00 95.00 131 LEU A CA 1
ATOM 951 C C . LEU A 1 131 ? 5.887 -6.744 1.072 1.00 95.00 131 LEU A C 1
ATOM 953 O O . LEU A 1 131 ? 5.845 -7.052 2.262 1.00 95.00 131 LEU A O 1
ATOM 957 N N . LEU A 1 132 ? 6.918 -7.055 0.282 1.00 94.00 132 LEU A N 1
ATOM 958 C CA . LEU A 1 132 ? 8.084 -7.820 0.730 1.00 94.00 132 LEU A CA 1
ATOM 959 C C . LEU A 1 132 ? 8.874 -7.072 1.807 1.00 94.00 132 LEU A C 1
ATOM 961 O O . LEU A 1 132 ? 9.271 -7.657 2.810 1.00 94.00 132 LEU A O 1
ATOM 965 N N . GLY A 1 133 ? 9.073 -5.763 1.631 1.00 92.38 133 GLY A N 1
ATOM 966 C CA . GLY A 1 133 ? 9.751 -4.915 2.613 1.00 92.38 133 GLY A CA 1
ATOM 967 C C . GLY A 1 133 ? 9.009 -4.821 3.949 1.00 92.38 133 GLY A C 1
ATOM 968 O O . GLY A 1 133 ? 9.634 -4.574 4.977 1.00 92.38 133 GLY A O 1
ATOM 969 N N . MET A 1 134 ? 7.695 -5.050 3.944 1.00 91.88 134 MET A N 1
ATOM 970 C CA . MET A 1 134 ? 6.864 -5.160 5.143 1.00 91.88 134 MET A CA 1
ATOM 971 C C . MET A 1 134 ? 6.748 -6.599 5.674 1.00 91.88 134 MET A C 1
ATOM 973 O O . MET A 1 134 ? 6.079 -6.819 6.678 1.00 91.88 134 MET A O 1
ATOM 977 N N . GLY A 1 135 ? 7.424 -7.568 5.049 1.00 90.94 135 GLY A N 1
ATOM 978 C CA . GLY A 1 135 ? 7.536 -8.944 5.534 1.00 90.94 135 GLY A CA 1
ATOM 979 C C . GLY A 1 135 ? 6.497 -9.925 4.988 1.00 90.94 135 GLY A C 1
ATOM 980 O O . GLY A 1 135 ? 6.447 -11.058 5.467 1.00 90.94 135 GLY A O 1
ATOM 981 N N . LEU A 1 136 ? 5.681 -9.539 3.999 1.00 91.94 136 LEU A N 1
ATOM 982 C CA . LEU A 1 136 ? 4.809 -10.493 3.307 1.00 91.94 136 LEU A CA 1
ATOM 983 C C . LEU A 1 136 ? 5.641 -11.383 2.384 1.00 91.94 136 LEU A C 1
ATOM 985 O O . LEU A 1 136 ? 6.562 -10.905 1.728 1.00 91.94 136 LEU A O 1
ATOM 989 N N . ASP A 1 137 ? 5.315 -12.669 2.289 1.00 91.62 137 ASP A N 1
ATOM 990 C CA . ASP A 1 137 ? 6.029 -13.564 1.383 1.00 91.62 137 ASP A CA 1
ATOM 991 C C . ASP A 1 137 ? 5.704 -13.261 -0.092 1.00 91.62 137 ASP A C 1
ATOM 993 O O . ASP A 1 137 ? 4.644 -12.719 -0.431 1.00 91.62 137 ASP A O 1
ATOM 997 N N . GLY A 1 138 ? 6.621 -13.623 -0.992 1.00 89.94 138 GLY A N 1
ATOM 998 C CA . GLY A 1 138 ? 6.483 -13.331 -2.419 1.00 89.94 138 GLY A CA 1
ATOM 999 C C . GLY A 1 138 ? 5.271 -13.997 -3.069 1.00 89.94 138 GLY A C 1
ATOM 1000 O O . GLY A 1 138 ? 4.599 -13.364 -3.879 1.00 89.94 138 GLY A O 1
ATOM 1001 N N . ALA A 1 139 ? 4.935 -15.233 -2.689 1.00 90.12 139 ALA A N 1
ATOM 1002 C CA . ALA A 1 139 ? 3.808 -15.948 -3.284 1.00 90.12 139 ALA A CA 1
ATOM 1003 C C . ALA A 1 139 ? 2.477 -15.286 -2.907 1.00 90.12 139 ALA A C 1
ATOM 1005 O O . ALA A 1 139 ? 1.659 -14.991 -3.781 1.00 90.12 139 ALA A O 1
ATOM 1006 N N . THR A 1 140 ? 2.280 -14.972 -1.626 1.00 91.75 140 THR A N 1
ATOM 1007 C CA . THR A 1 140 ? 1.098 -14.237 -1.167 1.00 91.75 140 THR A CA 1
ATOM 1008 C C . THR A 1 140 ? 1.051 -12.842 -1.783 1.00 91.75 140 THR A C 1
ATOM 1010 O O . THR A 1 140 ? -0.006 -12.426 -2.259 1.00 91.75 140 THR A O 1
ATOM 1013 N N . SER A 1 141 ? 2.186 -12.145 -1.870 1.00 93.62 141 SER A N 1
ATOM 1014 C CA . SER A 1 141 ? 2.270 -10.829 -2.515 1.00 93.62 141 SER A CA 1
ATOM 1015 C C . SER A 1 141 ? 1.809 -10.882 -3.976 1.00 93.62 141 SER A C 1
ATOM 1017 O O . SER A 1 141 ? 0.947 -10.103 -4.385 1.00 93.62 141 SER A O 1
ATOM 1019 N N . GLU A 1 142 ? 2.291 -11.858 -4.752 1.00 91.94 142 GLU A N 1
ATOM 1020 C CA . GLU A 1 142 ? 1.858 -12.072 -6.139 1.00 91.94 142 GLU A CA 1
ATOM 1021 C C . GLU A 1 142 ? 0.354 -12.342 -6.255 1.00 91.94 142 GLU A C 1
ATOM 1023 O O . GLU A 1 142 ? -0.276 -11.878 -7.207 1.00 91.94 142 GLU A O 1
ATOM 1028 N N . THR A 1 143 ? -0.249 -13.036 -5.284 1.00 92.50 143 THR A N 1
ATOM 1029 C CA . THR A 1 143 ? -1.692 -13.332 -5.315 1.00 92.50 143 THR A CA 1
ATOM 1030 C C . THR A 1 143 ? -2.565 -12.099 -5.083 1.00 92.50 143 THR A C 1
ATOM 1032 O O . THR A 1 143 ? -3.671 -12.026 -5.622 1.00 92.50 143 THR A O 1
ATOM 1035 N N . ILE A 1 144 ? -2.084 -11.112 -4.318 1.00 93.81 144 ILE A N 1
ATOM 1036 C CA . ILE A 1 144 ? -2.868 -9.917 -3.974 1.00 93.81 144 ILE A CA 1
ATOM 1037 C C . ILE A 1 144 ? -2.635 -8.735 -4.921 1.00 93.81 144 ILE A C 1
ATOM 1039 O O . ILE A 1 144 ? -3.526 -7.894 -5.068 1.00 93.81 144 ILE A O 1
ATOM 1043 N N . LEU A 1 145 ? -1.493 -8.678 -5.616 1.00 95.69 145 LEU A N 1
ATOM 1044 C CA . LEU A 1 145 ? -1.170 -7.611 -6.572 1.00 95.69 145 LEU A CA 1
ATOM 1045 C C . LEU A 1 145 ? -2.248 -7.367 -7.645 1.00 95.69 145 LEU A C 1
ATOM 1047 O O . LEU A 1 145 ? -2.536 -6.1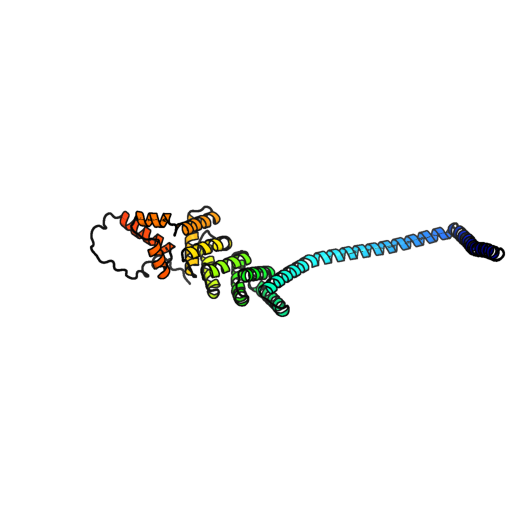98 -7.910 1.00 95.69 145 LEU A O 1
ATOM 1051 N N . PRO A 1 146 ? -2.898 -8.389 -8.244 1.00 95.56 146 PRO A N 1
ATOM 1052 C CA . PRO A 1 146 ? -3.972 -8.159 -9.207 1.00 95.56 146 PRO A CA 1
ATOM 1053 C C . PRO A 1 146 ? -5.147 -7.371 -8.621 1.00 95.56 146 PRO A C 1
ATOM 1055 O O . PRO A 1 146 ? -5.716 -6.509 -9.290 1.00 95.56 146 PRO A O 1
ATOM 1058 N N . THR A 1 147 ? -5.500 -7.651 -7.366 1.00 94.12 147 THR A N 1
ATOM 1059 C CA . THR A 1 147 ? -6.552 -6.938 -6.636 1.00 94.12 147 THR A CA 1
ATOM 1060 C C . THR A 1 147 ? -6.128 -5.500 -6.376 1.00 94.12 147 THR A C 1
ATOM 1062 O O . THR A 1 147 ? -6.869 -4.581 -6.712 1.00 94.12 147 THR A O 1
ATOM 1065 N N . LEU A 1 148 ? -4.915 -5.290 -5.855 1.00 94.25 148 LEU A N 1
ATOM 1066 C CA . LEU A 1 148 ? -4.392 -3.948 -5.589 1.00 94.25 148 LEU A CA 1
ATOM 1067 C C . LEU A 1 148 ? -4.312 -3.100 -6.860 1.00 94.25 148 LEU A C 1
ATOM 1069 O O . LEU A 1 148 ? -4.728 -1.947 -6.838 1.00 94.25 148 LEU A O 1
ATOM 1073 N N . GLY A 1 149 ? -3.849 -3.668 -7.975 1.00 95.25 149 GLY A N 1
ATOM 1074 C CA . GLY A 1 149 ? -3.760 -2.961 -9.251 1.00 95.25 149 GLY A CA 1
ATOM 1075 C C . GLY A 1 149 ? -5.126 -2.571 -9.816 1.00 95.25 149 GLY A C 1
ATOM 1076 O O . GLY A 1 149 ? -5.303 -1.442 -10.269 1.00 95.25 149 GLY A O 1
ATOM 1077 N N . LYS A 1 150 ? -6.121 -3.466 -9.746 1.00 93.56 150 LYS A N 1
ATOM 1078 C CA . LYS A 1 150 ? -7.496 -3.142 -10.164 1.00 93.56 150 LYS A CA 1
ATOM 1079 C C . LYS A 1 150 ? -8.095 -2.039 -9.298 1.00 93.56 150 LYS A C 1
ATOM 1081 O O . LYS A 1 150 ? -8.707 -1.120 -9.834 1.00 93.56 150 LYS A O 1
ATOM 1086 N N . THR A 1 151 ? -7.887 -2.109 -7.985 1.00 90.25 151 THR A N 1
ATOM 1087 C CA . THR A 1 151 ? -8.346 -1.086 -7.040 1.00 90.25 151 THR A CA 1
ATOM 1088 C C . THR A 1 151 ? -7.647 0.254 -7.285 1.00 90.25 151 THR A C 1
ATOM 1090 O O . THR A 1 151 ? -8.318 1.281 -7.349 1.00 90.25 151 THR A O 1
ATOM 1093 N N . ALA A 1 152 ? -6.328 0.255 -7.505 1.00 92.19 152 ALA A N 1
ATOM 1094 C CA . ALA A 1 152 ? -5.550 1.447 -7.853 1.00 92.19 152 ALA A CA 1
ATOM 1095 C C . ALA A 1 152 ? -6.129 2.146 -9.088 1.00 92.19 152 ALA A C 1
ATOM 1097 O O . ALA A 1 152 ? -6.411 3.341 -9.054 1.00 92.19 152 ALA A O 1
ATOM 1098 N N . THR A 1 153 ? -6.393 1.380 -10.148 1.00 91.50 153 THR A N 1
ATOM 1099 C CA . THR A 1 153 ? -6.995 1.888 -11.385 1.00 91.50 153 THR A CA 1
ATOM 1100 C C . THR A 1 153 ? -8.419 2.392 -11.180 1.00 91.50 153 THR A C 1
ATOM 1102 O O . THR A 1 153 ? -8.750 3.482 -11.639 1.00 91.50 153 THR A O 1
ATOM 1105 N N . ALA A 1 154 ? -9.271 1.621 -10.502 1.00 87.81 154 ALA A N 1
ATOM 1106 C CA . ALA A 1 154 ? -10.682 1.963 -10.328 1.00 87.81 154 ALA A CA 1
ATOM 1107 C C . ALA A 1 154 ? -10.884 3.246 -9.509 1.00 87.81 154 ALA A C 1
ATOM 1109 O O . ALA A 1 154 ? -11.833 3.988 -9.756 1.00 87.81 154 ALA A O 1
ATOM 1110 N N . TYR A 1 155 ? -9.990 3.510 -8.554 1.00 83.50 155 TYR A N 1
ATOM 1111 C CA . TYR A 1 155 ? -10.118 4.615 -7.604 1.00 83.50 155 TYR A CA 1
ATOM 1112 C C . TYR A 1 155 ? -9.038 5.689 -7.745 1.00 83.50 155 TYR A C 1
ATOM 1114 O O . TYR A 1 155 ? -8.984 6.600 -6.921 1.00 83.50 155 TYR A O 1
ATOM 1122 N N . ASN A 1 156 ? -8.202 5.603 -8.784 1.00 86.31 156 ASN A N 1
ATOM 1123 C CA . ASN A 1 156 ? -7.091 6.520 -9.038 1.00 86.31 156 ASN A CA 1
ATOM 1124 C C . ASN A 1 156 ? -6.183 6.717 -7.802 1.00 86.31 156 ASN A C 1
ATOM 1126 O O . ASN A 1 156 ? -5.888 7.842 -7.397 1.00 86.31 156 ASN A O 1
ATOM 1130 N N . ALA A 1 157 ? -5.789 5.607 -7.174 1.00 86.81 157 ALA A N 1
ATOM 1131 C CA . ALA A 1 157 ? -4.903 5.574 -6.010 1.00 86.81 157 ALA A CA 1
ATOM 1132 C C . ALA A 1 157 ? -3.530 4.997 -6.386 1.00 86.81 157 ALA A C 1
ATOM 1134 O O . ALA A 1 157 ? -3.437 4.158 -7.281 1.00 86.81 157 ALA A O 1
ATOM 1135 N N . ASP A 1 158 ? -2.465 5.405 -5.689 1.00 90.94 158 ASP A N 1
ATOM 1136 C CA . ASP A 1 158 ? -1.143 4.799 -5.879 1.00 90.94 158 ASP A CA 1
ATOM 1137 C C . ASP A 1 158 ? -1.141 3.359 -5.332 1.00 90.94 158 ASP A C 1
ATOM 1139 O O . ASP A 1 158 ? -1.540 3.090 -4.194 1.00 90.94 158 ASP A O 1
ATOM 1143 N N . ILE A 1 159 ? -0.705 2.411 -6.163 1.00 93.50 159 ILE A N 1
ATOM 1144 C CA . ILE A 1 159 ? -0.717 0.983 -5.826 1.00 93.50 159 ILE A CA 1
ATOM 1145 C C . ILE A 1 159 ? 0.237 0.639 -4.669 1.00 93.50 159 ILE A C 1
ATOM 1147 O O . ILE A 1 159 ? -0.045 -0.290 -3.913 1.00 93.50 159 ILE A O 1
ATOM 1151 N N . ALA A 1 160 ? 1.333 1.381 -4.479 1.00 92.31 160 ALA A N 1
ATOM 1152 C CA . ALA A 1 160 ? 2.243 1.160 -3.358 1.00 92.31 160 ALA A CA 1
ATOM 1153 C C . ALA A 1 160 ? 1.628 1.653 -2.038 1.00 92.31 160 ALA A C 1
ATOM 1155 O O . ALA A 1 160 ? 1.804 1.014 -1.001 1.00 92.31 160 ALA A O 1
ATOM 1156 N N . ASP A 1 161 ? 0.834 2.724 -2.057 1.00 91.38 161 ASP A N 1
ATOM 1157 C CA . ASP A 1 161 ? 0.062 3.141 -0.879 1.00 91.38 161 ASP A CA 1
ATOM 1158 C C . ASP A 1 161 ? -1.067 2.151 -0.549 1.00 91.38 161 ASP A C 1
ATOM 1160 O O . ASP A 1 161 ? -1.296 1.824 0.623 1.00 91.38 161 ASP A O 1
ATOM 1164 N N . LEU A 1 162 ? -1.714 1.571 -1.566 1.00 91.88 162 LEU A N 1
ATOM 1165 C CA . LEU A 1 162 ? -2.641 0.454 -1.359 1.00 91.88 162 LEU A CA 1
ATOM 1166 C C . LEU A 1 162 ? -1.939 -0.797 -0.811 1.00 91.88 162 LEU A C 1
ATOM 1168 O O . LEU A 1 162 ? -2.518 -1.487 0.025 1.00 91.88 162 LEU A O 1
ATOM 1172 N N . ALA A 1 163 ? -0.693 -1.071 -1.208 1.00 94.62 163 ALA A N 1
ATOM 1173 C CA . ALA A 1 163 ? 0.105 -2.154 -0.634 1.00 94.62 163 ALA A CA 1
ATOM 1174 C C . ALA A 1 163 ? 0.382 -1.932 0.864 1.00 94.62 163 ALA A C 1
ATOM 1176 O O . ALA A 1 163 ? 0.141 -2.835 1.665 1.00 94.62 163 ALA A O 1
ATOM 1177 N N . LYS A 1 164 ? 0.774 -0.716 1.278 1.00 93.00 164 LYS A N 1
ATOM 1178 C CA . LYS A 1 164 ? 0.921 -0.364 2.710 1.00 93.00 164 LYS A CA 1
ATOM 1179 C C . LYS A 1 164 ? -0.387 -0.550 3.476 1.00 93.00 164 LYS A C 1
ATOM 1181 O O . LYS A 1 164 ? -0.395 -1.020 4.611 1.00 93.00 164 LYS A O 1
ATOM 1186 N N . THR A 1 165 ? -1.498 -0.183 2.847 1.00 90.56 165 THR A N 1
ATOM 1187 C CA . THR A 1 165 ? -2.843 -0.308 3.419 1.00 90.56 165 THR A CA 1
ATOM 1188 C C . THR A 1 165 ? -3.248 -1.763 3.600 1.00 90.56 165 THR A C 1
ATOM 1190 O O . THR A 1 165 ? -3.745 -2.139 4.661 1.00 90.56 165 THR A O 1
ATOM 1193 N N . ALA A 1 166 ? -2.988 -2.595 2.593 1.00 92.88 166 ALA A N 1
ATOM 1194 C CA . ALA A 1 166 ? -3.207 -4.030 2.663 1.00 92.88 166 ALA A CA 1
ATOM 1195 C C . ALA A 1 166 ? -2.390 -4.665 3.787 1.00 92.88 166 ALA A C 1
ATOM 1197 O O . ALA A 1 166 ? -2.942 -5.415 4.588 1.00 92.88 166 ALA A O 1
ATOM 1198 N N . MET A 1 167 ? -1.113 -4.301 3.903 1.00 93.75 167 MET A N 1
ATOM 1199 C CA . MET A 1 167 ? -0.266 -4.792 4.984 1.00 93.75 167 MET A CA 1
ATOM 1200 C C . MET A 1 167 ? -0.740 -4.330 6.354 1.00 93.75 167 MET A C 1
ATOM 1202 O O . MET A 1 167 ? -0.825 -5.138 7.267 1.00 93.75 167 MET A O 1
ATOM 1206 N N . ALA A 1 168 ? -1.153 -3.073 6.508 1.00 92.44 168 ALA A N 1
ATOM 1207 C CA . ALA A 1 168 ? -1.716 -2.618 7.773 1.00 92.44 168 ALA A CA 1
ATOM 1208 C C . ALA A 1 168 ? -2.996 -3.381 8.157 1.00 92.44 168 ALA A C 1
ATOM 1210 O O . ALA A 1 168 ? -3.220 -3.644 9.339 1.00 92.44 168 ALA A O 1
ATOM 1211 N N . ALA A 1 169 ? -3.826 -3.762 7.182 1.00 92.31 169 ALA A N 1
ATOM 1212 C CA . ALA A 1 169 ? -4.987 -4.610 7.428 1.00 92.31 169 ALA A CA 1
ATOM 1213 C C . ALA A 1 169 ? -4.582 -6.045 7.818 1.00 92.31 169 ALA A C 1
ATOM 1215 O O . ALA A 1 169 ? -5.149 -6.609 8.754 1.00 92.31 169 ALA A O 1
ATOM 1216 N N . ILE A 1 170 ? -3.586 -6.626 7.147 1.00 92.81 170 ILE A N 1
ATOM 1217 C CA . ILE A 1 170 ? -3.072 -7.967 7.458 1.00 92.81 170 ILE A CA 1
ATOM 1218 C C . ILE A 1 170 ? -2.430 -7.987 8.852 1.00 92.81 170 ILE A C 1
ATOM 1220 O O . ILE A 1 170 ? -2.830 -8.773 9.710 1.00 92.81 170 ILE A O 1
ATOM 1224 N N . ASP A 1 171 ? -1.500 -7.077 9.121 1.00 91.94 171 ASP A N 1
ATOM 1225 C CA . ASP A 1 171 ? -0.681 -7.100 10.329 1.00 91.94 171 ASP A CA 1
ATOM 1226 C C . ASP A 1 171 ? -1.426 -6.587 11.553 1.00 91.94 171 ASP A C 1
ATOM 1228 O O . ASP A 1 171 ? -1.393 -7.231 12.603 1.00 91.94 171 ASP A O 1
ATOM 1232 N N . ASN A 1 172 ? -2.117 -5.450 11.450 1.00 91.25 172 ASN A N 1
ATOM 1233 C CA . ASN A 1 172 ? -2.779 -4.858 12.611 1.00 91.25 172 ASN A CA 1
ATOM 1234 C C . ASN A 1 172 ? -4.164 -5.470 12.801 1.00 91.25 172 ASN A C 1
ATOM 1236 O O . ASN A 1 172 ? -4.494 -5.949 13.880 1.00 91.25 172 ASN A O 1
ATOM 1240 N N . LEU A 1 173 ? -4.968 -5.548 11.743 1.00 91.75 173 LEU A N 1
ATOM 1241 C CA . LEU A 1 173 ? -6.323 -6.083 11.876 1.00 91.75 173 LEU A CA 1
ATOM 1242 C C . LEU A 1 173 ? -6.357 -7.613 11.824 1.00 91.75 173 LEU A C 1
ATOM 1244 O O . LEU A 1 173 ? -7.412 -8.187 12.048 1.00 91.75 173 LEU A O 1
ATOM 1248 N N . LYS A 1 174 ? -5.236 -8.307 11.593 1.00 92.94 174 LYS A N 1
ATOM 1249 C CA . LYS A 1 174 ? -5.202 -9.778 11.457 1.00 92.94 174 LYS A CA 1
ATOM 1250 C C . LYS A 1 174 ? -6.097 -10.276 10.315 1.00 92.94 174 LYS A C 1
ATOM 1252 O O . LYS A 1 174 ? -6.673 -11.362 10.404 1.00 92.94 174 LYS A O 1
ATOM 1257 N N . LEU A 1 175 ? -6.242 -9.471 9.259 1.00 93.25 175 LEU A N 1
ATOM 1258 C CA . LEU A 1 175 ? -6.983 -9.846 8.060 1.00 93.25 175 LEU A CA 1
ATOM 1259 C C . LEU A 1 175 ? -6.223 -10.948 7.314 1.00 93.25 175 LEU A C 1
ATOM 1261 O O . LEU A 1 175 ? -5.016 -10.843 7.097 1.00 93.25 175 LEU A O 1
ATOM 1265 N N . LYS A 1 176 ? -6.917 -11.996 6.868 1.00 92.38 176 LYS A N 1
ATOM 1266 C CA . LYS A 1 176 ? -6.281 -12.990 5.997 1.00 92.38 176 LYS A CA 1
ATOM 1267 C C . LYS A 1 176 ? -6.069 -12.377 4.615 1.00 92.38 176 LYS A C 1
ATOM 1269 O O . LYS A 1 176 ? -6.974 -11.744 4.081 1.00 92.38 176 LYS A O 1
ATOM 1274 N N . ALA A 1 177 ? -4.931 -12.644 3.974 1.00 88.44 177 ALA A N 1
ATOM 1275 C CA . ALA A 1 177 ? -4.664 -12.151 2.616 1.00 88.44 177 ALA A CA 1
ATOM 1276 C C . ALA A 1 177 ? -5.769 -12.540 1.606 1.00 88.44 177 ALA A C 1
ATOM 1278 O O . ALA A 1 177 ? -6.142 -11.742 0.750 1.00 88.44 177 ALA A O 1
ATOM 1279 N N . ALA A 1 178 ? -6.373 -13.724 1.766 1.00 89.31 178 ALA A N 1
ATOM 1280 C CA . ALA A 1 178 ? -7.504 -14.184 0.953 1.00 89.31 178 ALA A CA 1
ATOM 1281 C C . ALA A 1 178 ? -8.782 -13.328 1.103 1.00 89.31 178 ALA A C 1
ATOM 1283 O O . ALA A 1 178 ? -9.643 -13.347 0.228 1.00 89.31 178 ALA A O 1
ATOM 1284 N N . GLU A 1 179 ? -8.919 -12.578 2.198 1.00 91.19 179 GLU A N 1
ATOM 1285 C CA . GLU A 1 179 ? -10.050 -11.677 2.452 1.00 91.19 179 GLU A CA 1
ATOM 1286 C C . GLU A 1 179 ? -9.802 -10.265 1.911 1.00 91.19 179 GLU A C 1
ATOM 1288 O O . GLU A 1 179 ? -10.725 -9.452 1.876 1.00 91.19 179 GLU A O 1
ATOM 1293 N N . LEU A 1 180 ? -8.584 -9.972 1.445 1.00 90.56 180 LEU A N 1
ATOM 1294 C CA . LEU A 1 180 ? -8.209 -8.652 0.954 1.00 90.56 180 LEU A CA 1
ATOM 1295 C C . LEU A 1 180 ? -9.087 -8.151 -0.206 1.00 90.56 180 LEU A C 1
ATOM 1297 O O . LEU A 1 180 ? -9.472 -6.986 -0.152 1.00 90.56 180 LEU A O 1
ATOM 1301 N N . PRO A 1 181 ? -9.483 -8.966 -1.209 1.00 88.88 181 PRO A N 1
ATOM 1302 C CA . PRO A 1 181 ? -10.420 -8.512 -2.239 1.00 88.88 181 PRO A CA 1
ATOM 1303 C C . PRO A 1 181 ? -11.734 -8.007 -1.645 1.00 88.88 181 PRO A C 1
ATOM 1305 O O . PRO A 1 181 ? -12.180 -6.908 -1.958 1.00 88.88 181 PRO A O 1
ATOM 1308 N N . ARG A 1 182 ? -12.295 -8.757 -0.693 1.00 90.19 182 ARG A N 1
ATOM 1309 C CA . ARG A 1 182 ? -13.544 -8.388 -0.026 1.00 90.19 182 ARG A CA 1
ATOM 1310 C C . ARG A 1 182 ? -13.376 -7.151 0.858 1.00 90.19 182 ARG A C 1
ATOM 1312 O O . ARG A 1 182 ? -14.270 -6.312 0.910 1.00 90.19 182 ARG A O 1
ATOM 1319 N N . ALA A 1 183 ? -12.237 -7.017 1.534 1.00 89.31 183 ALA A N 1
ATOM 1320 C CA . ALA A 1 183 ? -11.907 -5.821 2.300 1.00 89.31 183 ALA A CA 1
ATOM 1321 C C . ALA A 1 183 ? -11.799 -4.581 1.399 1.00 89.31 183 ALA A C 1
ATOM 1323 O O . ALA A 1 183 ? -12.357 -3.537 1.728 1.00 89.31 183 ALA A O 1
ATOM 1324 N N . MET A 1 184 ? -11.141 -4.704 0.244 1.00 85.81 184 MET A N 1
ATOM 1325 C CA . MET A 1 184 ? -11.036 -3.623 -0.736 1.00 85.81 184 MET A CA 1
ATOM 1326 C C . MET A 1 184 ? -12.406 -3.254 -1.308 1.00 85.81 184 MET A C 1
ATOM 1328 O O . MET A 1 184 ? -12.692 -2.067 -1.405 1.00 85.81 184 MET A O 1
ATOM 1332 N N . ASP A 1 185 ? -13.287 -4.225 -1.572 1.00 85.06 185 ASP A N 1
ATOM 1333 C CA . ASP A 1 185 ? -14.677 -3.971 -1.983 1.00 85.06 185 ASP A CA 1
ATOM 1334 C C . ASP A 1 185 ? -15.484 -3.221 -0.908 1.00 85.06 185 ASP A C 1
ATOM 1336 O O . ASP A 1 185 ? -16.308 -2.360 -1.224 1.00 85.06 185 ASP A O 1
ATOM 1340 N N . MET A 1 186 ? -15.251 -3.517 0.375 1.00 84.88 186 MET A N 1
ATOM 1341 C CA . MET A 1 186 ? -15.895 -2.811 1.488 1.00 84.88 186 MET A CA 1
ATOM 1342 C C . MET A 1 186 ? -15.394 -1.372 1.619 1.00 84.88 186 MET A C 1
ATOM 1344 O O . MET A 1 186 ? -16.206 -0.460 1.758 1.00 84.88 186 MET A O 1
ATOM 1348 N N . ILE A 1 187 ? -14.080 -1.159 1.523 1.00 80.06 187 ILE A N 1
ATOM 1349 C CA . ILE A 1 187 ? -13.443 0.169 1.505 1.00 80.06 187 ILE A CA 1
ATOM 1350 C C . ILE A 1 187 ? -13.964 0.977 0.304 1.00 80.06 187 ILE A C 1
ATOM 1352 O O . ILE A 1 187 ? -14.375 2.127 0.448 1.00 80.06 187 ILE A O 1
ATOM 1356 N N . ALA A 1 188 ? -14.035 0.346 -0.866 1.00 80.31 188 ALA A N 1
ATOM 1357 C CA . ALA A 1 188 ? -14.587 0.891 -2.102 1.00 80.31 188 ALA A CA 1
ATOM 1358 C C . ALA A 1 188 ? -16.048 1.322 -1.975 1.00 80.31 188 ALA A C 1
ATOM 1360 O O . ALA A 1 188 ? -16.400 2.445 -2.346 1.00 80.31 188 ALA A O 1
ATOM 1361 N N . ARG A 1 189 ? -16.906 0.450 -1.437 1.00 81.81 189 ARG A N 1
ATOM 1362 C CA . ARG A 1 189 ? -18.312 0.778 -1.169 1.00 81.81 189 ARG A CA 1
ATOM 1363 C C . ARG A 1 189 ? -18.433 1.909 -0.156 1.00 81.81 189 ARG A C 1
ATOM 1365 O O . ARG A 1 189 ? -19.142 2.871 -0.428 1.00 81.81 189 ARG A O 1
ATOM 1372 N N . ALA A 1 190 ? -17.689 1.848 0.946 1.00 76.88 190 ALA A N 1
ATOM 1373 C CA . ALA A 1 190 ? -17.689 2.894 1.962 1.00 76.88 190 ALA A CA 1
ATOM 1374 C C . ALA A 1 190 ? -17.245 4.252 1.396 1.00 76.88 190 ALA A C 1
ATOM 1376 O O . ALA A 1 190 ? -17.806 5.274 1.780 1.00 76.88 190 ALA A O 1
ATOM 1377 N N . GLY A 1 191 ? -16.286 4.269 0.464 1.00 75.69 191 GLY A N 1
ATOM 1378 C CA . GLY A 1 191 ? -15.874 5.479 -0.245 1.00 75.69 191 GLY A CA 1
ATOM 1379 C C . GLY A 1 191 ? -16.909 5.990 -1.246 1.00 75.69 191 GLY A C 1
ATOM 1380 O O . GLY A 1 191 ? -17.097 7.193 -1.366 1.00 75.69 191 GLY A O 1
ATOM 1381 N N . LYS A 1 192 ? -17.632 5.095 -1.928 1.00 77.06 192 LYS A N 1
ATOM 1382 C CA . LYS A 1 192 ? -18.727 5.466 -2.841 1.00 77.06 192 LYS A CA 1
ATOM 1383 C C . LYS A 1 192 ? -19.938 6.044 -2.101 1.00 77.06 192 LYS A C 1
ATOM 1385 O O . LYS A 1 192 ? -20.632 6.906 -2.631 1.00 77.06 192 LYS A O 1
ATOM 1390 N N . GLU A 1 193 ? -20.226 5.533 -0.911 1.00 72.88 193 GLU A N 1
ATOM 1391 C CA . GLU A 1 193 ? -21.403 5.900 -0.118 1.00 72.88 193 GLU A CA 1
ATOM 1392 C C . GLU A 1 193 ? -21.225 7.199 0.687 1.00 72.88 193 GLU A C 1
ATOM 1394 O O . GLU A 1 193 ? -22.191 7.685 1.279 1.00 72.88 193 GLU A O 1
ATOM 1399 N N . GLY A 1 194 ? -20.026 7.790 0.716 1.00 72.25 194 GLY A N 1
ATOM 1400 C CA . GLY A 1 194 ? -19.766 8.964 1.543 1.00 72.25 194 GLY A CA 1
ATOM 1401 C C . GLY A 1 194 ? -18.608 9.843 1.080 1.00 72.25 194 GLY A C 1
ATOM 1402 O O . GLY A 1 194 ? -18.112 9.725 -0.030 1.00 72.25 194 GLY A O 1
ATOM 1403 N N . ALA A 1 195 ? -18.205 10.782 1.937 1.00 78.56 195 ALA A N 1
ATOM 1404 C CA . ALA A 1 195 ? -17.275 11.865 1.590 1.00 78.56 195 ALA A CA 1
ATOM 1405 C C . ALA A 1 195 ? -15.811 11.582 1.981 1.00 78.56 195 ALA A C 1
ATOM 1407 O O . ALA A 1 195 ? -14.981 12.491 1.970 1.00 78.56 195 ALA A O 1
ATOM 1408 N N . PHE A 1 196 ? -15.520 10.348 2.393 1.00 81.25 196 PHE A N 1
ATOM 1409 C CA . PHE A 1 196 ? -14.179 9.853 2.703 1.00 81.25 196 PHE A CA 1
ATOM 1410 C C . PHE A 1 196 ? -13.792 8.828 1.634 1.00 81.25 196 PHE A C 1
ATOM 1412 O O . PHE A 1 196 ? -14.335 7.725 1.629 1.00 81.25 196 PHE A O 1
ATOM 1419 N N . GLU A 1 197 ? -12.918 9.207 0.704 1.00 82.69 197 GLU A N 1
ATOM 1420 C CA . GLU A 1 197 ? -12.652 8.450 -0.526 1.00 82.69 197 GLU A CA 1
ATOM 1421 C C . GLU A 1 197 ? -11.601 7.344 -0.321 1.00 82.69 197 GLU A C 1
ATOM 1423 O O . GLU A 1 197 ? -10.898 7.292 0.689 1.00 82.69 197 GLU A O 1
ATOM 1428 N N . LEU A 1 198 ? -11.441 6.452 -1.305 1.00 80.88 198 LEU A N 1
ATOM 1429 C CA . LEU A 1 198 ? -10.498 5.331 -1.201 1.00 80.88 198 LEU A CA 1
ATOM 1430 C C . LEU A 1 198 ? -9.034 5.784 -1.084 1.00 80.88 198 LEU A C 1
ATOM 1432 O O . LEU A 1 198 ? -8.256 5.172 -0.357 1.00 80.88 198 LEU A O 1
ATOM 1436 N N . LYS A 1 199 ? -8.664 6.880 -1.757 1.00 80.81 199 LYS A N 1
ATOM 1437 C CA . LYS A 1 199 ? -7.338 7.502 -1.610 1.00 80.81 199 LYS A CA 1
ATOM 1438 C C . LYS A 1 199 ? -7.090 8.014 -0.186 1.00 80.81 199 LYS A C 1
ATOM 1440 O O . LYS A 1 199 ? -5.982 7.881 0.322 1.00 80.81 199 LYS A O 1
ATOM 1445 N N . ASP A 1 200 ? -8.129 8.516 0.484 1.00 87.00 200 ASP A N 1
ATOM 1446 C CA . ASP A 1 200 ? -8.039 8.950 1.877 1.00 87.00 200 ASP A CA 1
ATOM 1447 C C . ASP A 1 200 ? -7.875 7.721 2.780 1.00 87.00 200 ASP A C 1
ATOM 1449 O O . ASP A 1 200 ? -7.090 7.731 3.728 1.00 87.00 200 ASP A O 1
ATOM 1453 N N . MET A 1 201 ? -8.559 6.614 2.462 1.00 80.56 201 MET A N 1
ATOM 1454 C CA . MET A 1 201 ? -8.350 5.349 3.170 1.00 80.56 201 MET A CA 1
ATOM 1455 C C . MET A 1 201 ? -6.919 4.843 2.978 1.00 80.56 201 MET A C 1
ATOM 1457 O O . MET A 1 201 ? -6.281 4.498 3.967 1.00 80.56 201 MET A O 1
ATOM 1461 N N . ALA A 1 202 ? -6.369 4.889 1.763 1.00 83.56 202 ALA A N 1
ATOM 1462 C CA . ALA A 1 202 ? -4.983 4.497 1.514 1.00 83.56 202 ALA A CA 1
ATOM 1463 C C . ALA A 1 202 ? -3.977 5.323 2.342 1.00 83.56 202 ALA A C 1
ATOM 1465 O O . ALA A 1 202 ? -2.981 4.807 2.847 1.00 83.56 202 ALA A O 1
ATOM 1466 N N . GLN A 1 203 ? -4.274 6.610 2.536 1.00 84.94 203 GLN A N 1
ATOM 1467 C CA . GLN A 1 203 ? -3.434 7.523 3.301 1.00 84.94 203 GLN A CA 1
ATOM 1468 C C . GLN A 1 203 ? -3.549 7.330 4.823 1.00 84.94 203 GLN A C 1
ATOM 1470 O O . GLN A 1 203 ? -2.542 7.362 5.533 1.00 84.94 203 GLN A O 1
ATOM 1475 N N . TYR A 1 204 ? -4.766 7.175 5.353 1.00 88.12 204 TYR A N 1
ATOM 1476 C CA . TYR A 1 204 ? -5.017 7.250 6.798 1.00 88.12 204 TYR A CA 1
ATOM 1477 C C . TYR A 1 204 ? -5.248 5.897 7.472 1.00 88.12 204 TYR A C 1
ATOM 1479 O O . TYR A 1 204 ? -5.000 5.773 8.678 1.00 88.12 204 TYR A O 1
ATOM 1487 N N . LEU A 1 205 ? -5.704 4.882 6.732 1.00 86.00 205 LEU A N 1
ATOM 1488 C CA . LEU A 1 205 ? -6.037 3.575 7.294 1.00 86.00 205 LEU A CA 1
ATOM 1489 C C . LEU A 1 205 ? -4.843 2.900 7.979 1.00 86.00 205 LEU A C 1
ATOM 1491 O O . LEU A 1 205 ? -5.076 2.359 9.057 1.00 86.00 205 LEU A O 1
ATOM 1495 N N . PRO A 1 206 ? -3.585 2.975 7.489 1.00 88.38 206 PRO A N 1
ATOM 1496 C CA . PRO A 1 206 ? -2.466 2.345 8.188 1.00 88.38 206 PRO A CA 1
ATOM 1497 C C . PRO A 1 206 ? -2.325 2.780 9.653 1.00 88.38 206 PRO A C 1
ATOM 1499 O O . PRO A 1 206 ? -2.203 1.946 10.551 1.00 88.38 206 PRO A O 1
ATOM 1502 N N . ALA A 1 207 ? -2.432 4.085 9.915 1.00 89.44 207 ALA A N 1
ATOM 1503 C CA . ALA A 1 207 ? -2.353 4.629 11.269 1.00 89.44 207 ALA A CA 1
ATOM 1504 C C . ALA A 1 207 ? -3.590 4.282 12.112 1.00 89.44 207 ALA A C 1
ATOM 1506 O O . ALA A 1 207 ? -3.482 4.034 13.313 1.00 89.44 207 ALA A O 1
ATOM 1507 N N . LEU A 1 208 ? -4.775 4.276 11.498 1.00 91.19 208 LEU A N 1
ATOM 1508 C CA . LEU A 1 208 ? -6.016 3.936 12.190 1.00 91.19 208 LEU A CA 1
ATOM 1509 C C . LEU A 1 208 ? -6.086 2.441 12.527 1.00 91.19 208 LEU A C 1
ATOM 1511 O O . LEU A 1 208 ? -6.565 2.098 13.601 1.00 91.19 208 LEU A O 1
ATOM 1515 N N . ALA A 1 209 ? -5.571 1.570 11.658 1.00 90.81 209 ALA A N 1
ATOM 1516 C CA . ALA A 1 209 ? -5.547 0.124 11.850 1.00 90.81 209 ALA A CA 1
ATOM 1517 C C . ALA A 1 209 ? -4.688 -0.266 13.059 1.00 90.81 209 ALA A C 1
ATOM 1519 O O . ALA A 1 209 ? -5.104 -1.094 13.864 1.00 90.81 209 ALA A O 1
ATOM 1520 N N . ALA A 1 210 ? -3.540 0.393 13.248 1.00 89.31 210 ALA A N 1
ATOM 1521 C CA . ALA A 1 210 ? -2.719 0.214 14.444 1.00 89.31 210 ALA A CA 1
ATOM 1522 C C . ALA A 1 210 ? -3.482 0.586 15.731 1.00 89.31 210 ALA A C 1
ATOM 1524 O O . ALA A 1 210 ? -3.431 -0.134 16.722 1.00 89.31 210 ALA A O 1
ATOM 1525 N N . MET A 1 211 ? -4.240 1.688 15.719 1.00 88.44 211 MET A N 1
ATOM 1526 C CA . MET A 1 211 ? -5.060 2.088 16.873 1.00 88.44 211 MET A CA 1
ATOM 1527 C C . MET A 1 211 ? -6.262 1.165 17.090 1.00 88.44 211 MET A C 1
ATOM 1529 O O . MET A 1 211 ? -6.666 0.933 18.228 1.00 88.44 211 MET A O 1
ATOM 1533 N N . ALA A 1 212 ? -6.844 0.646 16.015 1.00 87.56 212 ALA A N 1
ATOM 1534 C CA . ALA A 1 212 ? -7.940 -0.307 16.070 1.00 87.56 212 ALA A CA 1
ATOM 1535 C C . ALA A 1 212 ? -7.479 -1.633 16.712 1.00 87.56 212 ALA A C 1
ATOM 1537 O O . ALA A 1 212 ? -8.166 -2.145 17.597 1.00 87.56 212 ALA A O 1
ATOM 1538 N N . GLU A 1 213 ? -6.279 -2.119 16.372 1.00 87.94 213 GLU A N 1
ATOM 1539 C CA . GLU A 1 213 ? -5.683 -3.326 16.968 1.00 87.94 213 GLU A CA 1
ATOM 1540 C C . GLU A 1 213 ? -5.498 -3.196 18.481 1.00 87.94 213 GLU A C 1
ATOM 1542 O O . GLU A 1 213 ? -5.921 -4.085 19.218 1.00 87.94 213 GLU A O 1
ATOM 1547 N N . VAL A 1 214 ? -4.981 -2.053 18.952 1.00 84.62 214 VAL A N 1
ATOM 1548 C CA . VAL A 1 214 ? -4.819 -1.760 20.391 1.00 84.62 214 VAL A CA 1
ATOM 1549 C C . VAL A 1 214 ? -6.152 -1.834 21.142 1.00 84.62 214 VAL A C 1
ATOM 1551 O O . VAL A 1 214 ? -6.192 -2.169 22.325 1.00 84.62 214 VAL A O 1
ATOM 1554 N N . ASN A 1 215 ? -7.259 -1.539 20.459 1.00 80.50 215 ASN A N 1
ATOM 1555 C CA . ASN A 1 215 ? -8.601 -1.645 21.021 1.00 80.50 215 ASN A CA 1
ATOM 1556 C C . ASN A 1 215 ? -9.223 -3.041 20.847 1.00 80.50 215 ASN A C 1
ATOM 1558 O O . ASN A 1 215 ? -10.330 -3.264 21.319 1.00 80.50 215 ASN A O 1
ATOM 1562 N N . GLY A 1 216 ? -8.534 -3.993 20.218 1.00 81.50 216 GLY A N 1
ATOM 1563 C CA . GLY A 1 216 ? -9.024 -5.351 19.981 1.00 81.50 216 GLY A CA 1
ATOM 1564 C C . GLY A 1 216 ? -9.885 -5.501 18.726 1.00 81.50 216 GLY A C 1
ATOM 1565 O O . GLY A 1 216 ? -10.493 -6.552 18.535 1.00 81.50 216 GLY A O 1
ATOM 1566 N N . MET A 1 217 ? -9.938 -4.485 17.860 1.00 84.75 217 MET A N 1
ATOM 1567 C CA . MET A 1 217 ? -10.650 -4.559 16.583 1.00 84.75 217 MET A CA 1
ATOM 1568 C C . MET A 1 217 ? -9.822 -5.367 15.579 1.00 84.75 217 MET A C 1
ATOM 1570 O O . MET A 1 217 ? -8.668 -5.034 15.304 1.00 84.75 217 MET A O 1
ATOM 1574 N N . ARG A 1 218 ? -10.406 -6.443 15.043 1.00 89.12 218 ARG A N 1
ATOM 1575 C CA . ARG A 1 218 ? -9.737 -7.385 14.135 1.00 89.12 218 ARG A CA 1
ATOM 1576 C C . ARG A 1 218 ? -10.679 -7.892 13.042 1.00 89.12 218 ARG A C 1
ATOM 1578 O O . ARG A 1 218 ? -11.895 -7.768 13.139 1.00 89.12 218 ARG A O 1
ATOM 1585 N N . GLY A 1 219 ? -10.091 -8.514 12.030 1.00 90.00 219 GLY A N 1
ATOM 1586 C CA . GLY A 1 219 ? -10.754 -9.131 10.899 1.00 90.00 219 GLY A CA 1
ATOM 1587 C C . GLY A 1 219 ? -11.352 -8.125 9.926 1.00 90.00 219 GLY A C 1
ATOM 1588 O O . GLY A 1 219 ? -11.098 -6.920 9.969 1.00 90.00 219 GLY A O 1
ATOM 1589 N N . ILE A 1 220 ? -12.172 -8.659 9.030 1.00 88.56 220 ILE A N 1
ATOM 1590 C CA . ILE A 1 220 ? -12.867 -7.875 8.013 1.00 88.56 220 ILE A CA 1
ATOM 1591 C C . ILE A 1 220 ? -13.934 -6.945 8.611 1.00 88.56 220 ILE A C 1
ATOM 1593 O O . ILE A 1 220 ? -14.175 -5.862 8.078 1.00 88.56 220 ILE A O 1
ATOM 1597 N N . ASP A 1 221 ? -14.519 -7.321 9.750 1.00 85.62 221 ASP A N 1
ATOM 1598 C CA . ASP A 1 221 ? -15.530 -6.518 10.441 1.00 85.62 221 ASP A CA 1
ATOM 1599 C C . ASP A 1 221 ? -14.938 -5.191 10.936 1.00 85.62 221 ASP A C 1
ATOM 1601 O O . ASP A 1 221 ? -15.541 -4.136 10.734 1.00 85.62 221 ASP A O 1
ATOM 1605 N N . ALA A 1 222 ? -13.697 -5.205 11.442 1.00 89.00 222 ALA A N 1
ATOM 1606 C CA . ALA A 1 222 ? -12.988 -3.988 11.839 1.00 89.00 222 ALA A CA 1
ATOM 1607 C C . ALA A 1 222 ? -12.839 -2.988 10.682 1.00 89.00 222 ALA A C 1
ATOM 1609 O O . ALA A 1 222 ? -12.965 -1.784 10.891 1.00 89.00 222 ALA A O 1
ATOM 1610 N N . ILE A 1 223 ? -12.623 -3.464 9.453 1.00 87.38 223 ILE A N 1
ATOM 1611 C CA . ILE A 1 223 ? -12.521 -2.600 8.267 1.00 87.38 223 ILE A CA 1
ATOM 1612 C C . ILE A 1 223 ? -13.867 -1.933 7.975 1.00 87.38 223 ILE A C 1
ATOM 1614 O O . ILE A 1 223 ? -13.918 -0.725 7.738 1.00 87.38 223 ILE A O 1
ATOM 1618 N N . GLY A 1 224 ? -14.961 -2.700 8.031 1.00 85.69 224 GLY A N 1
ATOM 1619 C CA . GLY A 1 224 ? -16.314 -2.171 7.845 1.00 85.69 224 GLY A CA 1
ATOM 1620 C C . GLY A 1 224 ? -16.683 -1.134 8.903 1.00 85.69 224 GLY A C 1
ATOM 1621 O O . GLY A 1 224 ? -17.194 -0.062 8.579 1.00 85.69 224 GLY A O 1
ATOM 1622 N N . GLU A 1 225 ? -16.361 -1.413 10.162 1.00 85.88 225 GLU A N 1
ATOM 1623 C CA . GLU A 1 225 ? -16.608 -0.500 11.275 1.00 85.88 225 GLU A CA 1
ATOM 1624 C C . GLU A 1 225 ? -15.779 0.773 11.193 1.00 85.88 225 GLU A C 1
ATOM 1626 O O . GLU A 1 225 ? -16.307 1.860 11.415 1.00 85.88 225 GLU A O 1
ATOM 1631 N N . MET A 1 226 ? -14.496 0.665 10.845 1.00 88.12 226 MET A N 1
ATOM 1632 C CA . MET A 1 226 ? -13.643 1.829 10.629 1.00 88.12 226 MET A CA 1
ATOM 1633 C C . MET A 1 226 ? -14.157 2.671 9.463 1.00 88.12 226 MET A C 1
ATOM 1635 O O . MET A 1 226 ? -14.219 3.891 9.590 1.00 88.12 226 MET A O 1
ATOM 1639 N N . GLY A 1 227 ? -14.583 2.042 8.364 1.00 87.06 227 GLY A N 1
ATOM 1640 C CA . GLY A 1 227 ? -15.213 2.730 7.238 1.00 87.06 227 GLY A CA 1
ATOM 1641 C C . GLY A 1 227 ? -16.472 3.488 7.662 1.00 87.06 227 GLY A C 1
ATOM 1642 O O . GLY A 1 227 ? -16.593 4.685 7.406 1.00 87.06 227 GLY A O 1
ATOM 1643 N N . ALA A 1 228 ? -17.379 2.834 8.391 1.00 85.69 228 ALA A N 1
ATOM 1644 C CA . ALA A 1 228 ? -18.587 3.468 8.915 1.00 85.69 228 ALA A CA 1
ATOM 1645 C C . ALA A 1 228 ? -18.268 4.606 9.901 1.00 85.69 228 ALA A C 1
ATOM 1647 O O . ALA A 1 228 ? -18.853 5.689 9.820 1.00 85.69 228 ALA A O 1
ATOM 1648 N N . ALA A 1 229 ? -17.310 4.396 10.806 1.00 88.00 229 ALA A N 1
ATOM 1649 C CA . ALA A 1 229 ? -16.881 5.394 11.777 1.00 88.00 229 ALA A CA 1
ATOM 1650 C C . ALA A 1 229 ? -16.247 6.614 11.098 1.00 88.00 229 ALA A C 1
ATOM 1652 O O . ALA A 1 229 ? -16.548 7.741 11.487 1.00 88.00 229 ALA A O 1
ATOM 1653 N N . LEU A 1 230 ? -15.445 6.410 10.049 1.00 88.81 230 LEU A N 1
ATOM 1654 C CA . LEU A 1 230 ? -14.897 7.489 9.228 1.00 88.81 230 LEU A CA 1
ATOM 1655 C C . LEU A 1 230 ? -15.997 8.283 8.531 1.00 88.81 230 LEU A C 1
ATOM 1657 O O . LEU A 1 230 ? -15.916 9.504 8.496 1.00 88.81 230 LEU A O 1
ATOM 1661 N N . GLN A 1 231 ? -17.062 7.640 8.047 1.00 86.50 231 GLN A N 1
ATOM 1662 C CA . GLN A 1 231 ? -18.197 8.383 7.491 1.00 86.50 231 GLN A CA 1
ATOM 1663 C C . GLN A 1 231 ? -18.945 9.193 8.557 1.00 86.50 231 GLN A C 1
ATOM 1665 O O . GLN A 1 231 ? -19.396 10.308 8.287 1.00 86.50 231 GLN A O 1
ATOM 1670 N N . ILE A 1 232 ? -19.054 8.682 9.788 1.00 86.25 232 ILE A N 1
ATOM 1671 C CA . ILE A 1 232 ? -19.644 9.430 10.907 1.00 86.25 232 ILE A CA 1
ATOM 1672 C C . ILE A 1 232 ? -18.780 10.646 11.254 1.00 86.25 232 ILE A C 1
ATOM 1674 O O . ILE A 1 232 ? -19.310 11.753 11.355 1.00 86.25 232 ILE A O 1
ATOM 1678 N N . THR A 1 233 ? -17.464 10.475 11.407 1.00 88.69 233 THR A N 1
ATOM 1679 C CA . THR A 1 233 ? -16.572 11.601 11.719 1.00 88.69 233 THR A CA 1
ATOM 1680 C C . THR A 1 233 ? -16.481 12.584 10.560 1.00 88.69 233 THR A C 1
ATOM 1682 O O . THR A 1 233 ? -16.406 13.787 10.798 1.00 88.69 233 THR A O 1
ATOM 1685 N N . ARG A 1 234 ? -16.584 12.105 9.316 1.00 87.38 234 ARG A N 1
ATOM 1686 C CA . ARG A 1 234 ? -16.606 12.937 8.112 1.00 87.38 234 ARG A CA 1
ATOM 1687 C C . ARG A 1 234 ? -17.826 13.848 8.036 1.00 87.38 234 ARG A C 1
ATOM 1689 O O . ARG A 1 234 ? -17.670 14.983 7.601 1.00 87.38 234 ARG A O 1
ATOM 1696 N N . LYS A 1 235 ? -19.005 13.413 8.502 1.00 86.50 235 LYS A N 1
ATOM 1697 C CA . LYS A 1 235 ? -20.215 14.264 8.577 1.00 86.50 235 LYS A CA 1
ATOM 1698 C C . LYS A 1 235 ? -20.051 15.477 9.497 1.00 86.50 235 LYS A C 1
ATOM 1700 O O . LYS A 1 235 ? -20.761 16.460 9.319 1.00 86.50 235 LYS A O 1
ATOM 1705 N N . GLY A 1 236 ? -19.166 15.388 10.491 1.00 83.81 236 GLY A N 1
ATOM 1706 C CA . GLY A 1 236 ? -18.874 16.475 11.429 1.00 83.81 236 GLY A CA 1
ATOM 1707 C C . GLY A 1 236 ? -17.584 17.246 11.135 1.00 83.81 236 GLY A C 1
ATOM 1708 O O . GLY A 1 236 ? -17.285 18.175 11.874 1.00 83.81 236 GLY A O 1
ATOM 1709 N N . ALA A 1 237 ? -16.824 16.857 10.108 1.00 90.00 237 ALA A N 1
ATOM 1710 C CA . ALA A 1 237 ?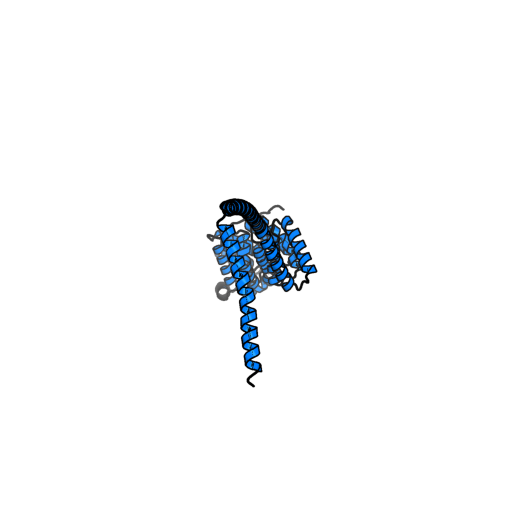 -15.519 17.421 9.765 1.00 90.00 237 ALA A CA 1
ATOM 1711 C C . ALA A 1 237 ? -15.567 18.171 8.425 1.00 90.00 237 ALA A C 1
ATOM 1713 O O . ALA A 1 237 ? -16.362 17.830 7.545 1.00 90.00 237 ALA A O 1
ATOM 1714 N N . GLY A 1 238 ? -14.690 19.158 8.237 1.00 87.06 238 GLY A N 1
ATOM 1715 C CA . GLY A 1 238 ? -14.558 19.888 6.973 1.00 87.06 238 GLY A CA 1
ATOM 1716 C C . GLY A 1 238 ? -13.955 19.027 5.861 1.00 87.06 238 GLY A C 1
ATOM 1717 O O . GLY A 1 238 ? -14.441 19.032 4.726 1.00 87.06 238 GLY A O 1
ATOM 1718 N N . ASP A 1 239 ? -12.966 18.203 6.204 1.00 90.31 239 ASP A N 1
ATOM 1719 C CA . ASP A 1 239 ? -12.213 17.373 5.264 1.00 90.31 239 ASP A CA 1
ATOM 1720 C C . ASP A 1 239 ? -11.901 15.963 5.808 1.00 90.31 239 ASP A C 1
ATOM 1722 O O . ASP A 1 239 ? -12.252 15.595 6.936 1.00 90.31 239 ASP A O 1
ATOM 1726 N N . SER A 1 240 ? -11.275 15.135 4.968 1.00 90.50 240 SER A N 1
ATOM 1727 C CA . SER A 1 240 ? -10.897 13.759 5.309 1.00 90.50 240 SER A CA 1
ATOM 1728 C C . SER A 1 240 ? -9.761 13.692 6.340 1.00 90.50 240 SER A C 1
ATOM 1730 O O . SER A 1 240 ? -9.732 12.774 7.160 1.00 90.50 240 SER A O 1
ATOM 1732 N N . ALA A 1 241 ? -8.856 14.674 6.371 1.00 93.31 241 ALA A N 1
ATOM 1733 C CA . ALA A 1 241 ? -7.754 14.709 7.332 1.00 93.31 241 ALA A CA 1
ATOM 1734 C C . ALA A 1 241 ? -8.269 14.934 8.763 1.00 93.31 241 ALA A C 1
ATOM 1736 O O . ALA A 1 241 ? -7.862 14.246 9.710 1.00 93.31 241 ALA A O 1
ATOM 1737 N N . GLU A 1 242 ? -9.209 15.863 8.918 1.00 92.44 242 GLU A N 1
ATOM 1738 C CA . GLU A 1 242 ? -9.907 16.138 10.166 1.00 92.44 242 GLU A CA 1
ATOM 1739 C C . GLU A 1 242 ? -10.778 14.943 10.576 1.00 92.44 242 GLU A C 1
ATOM 1741 O O . GLU A 1 242 ? -10.726 14.516 11.731 1.00 92.44 242 GLU A O 1
ATOM 1746 N N . ALA A 1 243 ? -11.499 14.316 9.639 1.00 91.81 243 ALA A N 1
ATOM 1747 C CA . ALA A 1 243 ? -12.289 13.113 9.913 1.00 91.81 243 ALA A CA 1
ATOM 1748 C C . ALA A 1 243 ? -11.435 11.950 10.455 1.00 91.81 243 ALA A C 1
ATOM 1750 O O . ALA A 1 243 ? -11.806 11.314 11.451 1.00 91.81 243 ALA A O 1
ATOM 1751 N N . ALA A 1 244 ? -10.276 11.696 9.839 1.00 92.31 244 ALA A N 1
ATOM 1752 C CA . ALA A 1 244 ? -9.325 10.682 10.288 1.00 92.31 244 ALA A CA 1
ATOM 1753 C C . ALA A 1 244 ? -8.732 11.026 11.662 1.00 92.31 244 ALA A C 1
ATOM 1755 O O . ALA A 1 244 ? -8.601 10.155 12.525 1.00 92.31 244 ALA A O 1
ATOM 1756 N N . THR A 1 245 ? -8.417 12.302 11.898 1.00 93.50 245 THR A N 1
ATOM 1757 C CA . THR A 1 245 ? -7.922 12.789 13.194 1.00 93.50 245 THR A CA 1
ATOM 1758 C C . THR A 1 245 ? -8.970 12.613 14.293 1.00 93.50 245 THR A C 1
ATOM 1760 O O . THR A 1 245 ? -8.657 12.122 15.379 1.00 93.50 245 THR A O 1
ATOM 1763 N N . ASN A 1 246 ? -10.231 12.930 14.002 1.00 91.06 246 ASN A N 1
ATOM 1764 C CA . ASN A 1 246 ? -11.348 12.743 14.921 1.00 91.06 246 ASN A CA 1
ATOM 1765 C C . ASN A 1 246 ? -11.540 11.267 15.281 1.00 91.06 246 ASN A C 1
ATOM 1767 O O . ASN A 1 246 ? -11.665 10.947 16.465 1.00 91.06 246 ASN A O 1
ATOM 1771 N N . LEU A 1 247 ? -11.482 10.356 14.303 1.00 91.00 247 LEU A N 1
ATOM 1772 C CA . LEU A 1 247 ? -11.571 8.923 14.590 1.00 91.00 247 LEU A CA 1
ATOM 1773 C C . LEU A 1 247 ? -10.374 8.433 15.412 1.00 91.00 247 LEU A C 1
ATOM 1775 O O . LEU A 1 247 ? -10.558 7.712 16.392 1.00 91.00 247 LEU A O 1
ATOM 1779 N N . ARG A 1 248 ? -9.155 8.862 15.074 1.00 91.94 248 ARG A N 1
ATOM 1780 C CA . ARG A 1 248 ? -7.951 8.533 15.851 1.00 91.94 248 ARG A CA 1
ATOM 1781 C C . ARG A 1 248 ? -8.102 8.953 17.315 1.00 91.94 248 ARG A C 1
ATOM 1783 O O . ARG A 1 248 ? -7.806 8.164 18.207 1.00 91.94 248 ARG A O 1
ATOM 1790 N N . ASN A 1 249 ? -8.621 10.156 17.563 1.00 89.19 249 ASN A N 1
ATOM 1791 C CA . ASN A 1 249 ? -8.880 10.661 18.911 1.00 89.19 249 ASN A CA 1
ATOM 1792 C C . ASN A 1 249 ? -9.917 9.814 19.664 1.00 89.19 249 ASN A C 1
ATOM 1794 O O . ASN A 1 249 ? -9.778 9.612 20.872 1.00 89.19 249 ASN A O 1
ATOM 1798 N N . VAL A 1 250 ? -10.949 9.321 18.972 1.00 86.50 250 VAL A N 1
ATOM 1799 C CA . VAL A 1 250 ? -11.934 8.396 19.550 1.00 86.50 250 VAL A CA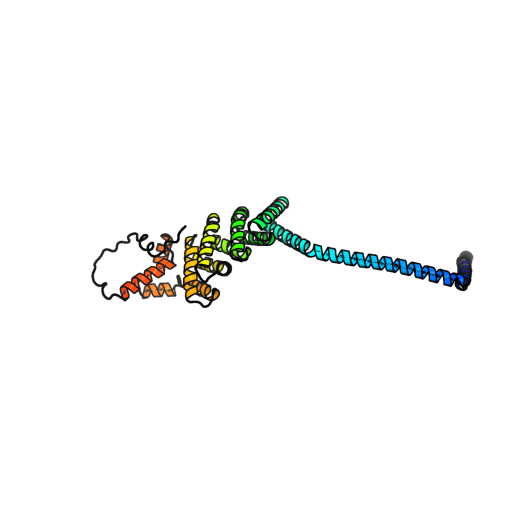 1
ATOM 1800 C C . VAL A 1 250 ? -11.262 7.080 19.936 1.00 86.50 250 VAL A C 1
ATOM 1802 O O . VAL A 1 250 ? -11.354 6.690 21.097 1.00 86.50 250 VAL A O 1
ATOM 1805 N N . LEU A 1 251 ? -10.533 6.444 19.012 1.00 86.19 251 LEU A N 1
ATOM 1806 C CA . LEU A 1 251 ? -9.838 5.173 19.256 1.00 86.19 251 LEU A CA 1
ATOM 1807 C C . LEU A 1 251 ? -8.812 5.283 20.392 1.00 86.19 251 LEU A C 1
ATOM 1809 O O . LEU A 1 251 ? -8.719 4.392 21.229 1.00 86.19 251 LEU A O 1
ATOM 1813 N N . GLN A 1 252 ? -8.087 6.398 20.480 1.00 86.56 252 GLN A N 1
ATOM 1814 C CA . GLN A 1 252 ? -7.126 6.636 21.558 1.00 86.56 252 GLN A CA 1
ATOM 1815 C C . GLN A 1 252 ? -7.806 6.785 22.928 1.00 86.56 252 GLN A C 1
ATOM 1817 O O . GLN A 1 252 ? -7.279 6.352 23.953 1.00 86.56 252 GLN A O 1
ATOM 1822 N N . LYS A 1 253 ? -8.980 7.425 22.973 1.00 83.19 253 LYS A N 1
ATOM 1823 C CA . LYS A 1 253 ? -9.707 7.670 24.226 1.00 83.19 253 LYS A CA 1
ATOM 1824 C C . LYS A 1 253 ? -10.546 6.478 24.669 1.00 83.19 253 LYS A C 1
ATOM 1826 O O . LYS A 1 253 ? -10.831 6.386 25.863 1.00 83.19 253 LYS A O 1
ATOM 1831 N N . LEU A 1 254 ? -10.893 5.583 23.748 1.00 74.06 254 LEU A N 1
ATOM 1832 C CA . LEU A 1 254 ? -11.774 4.435 23.958 1.00 74.06 254 LEU A CA 1
ATOM 1833 C C . LEU A 1 254 ? -11.366 3.580 25.168 1.00 74.06 254 LEU A C 1
ATOM 1835 O O . LEU A 1 254 ? -12.202 3.246 26.004 1.00 74.06 254 LEU A O 1
ATOM 1839 N N . THR A 1 255 ? -10.069 3.308 25.301 1.00 68.44 255 THR A N 1
ATOM 1840 C CA . THR A 1 255 ? -9.477 2.497 26.378 1.00 68.44 255 THR A CA 1
ATOM 1841 C C . THR A 1 255 ? -8.691 3.323 27.403 1.00 68.44 255 THR A C 1
ATOM 1843 O O . THR A 1 255 ? -8.094 2.764 28.323 1.00 68.44 255 THR A O 1
ATOM 1846 N N . SER A 1 256 ? -8.706 4.657 27.295 1.00 71.25 256 SER A N 1
ATOM 1847 C CA . SER A 1 256 ? -7.954 5.535 28.199 1.00 71.25 256 SER A CA 1
ATOM 1848 C C . SER A 1 256 ? -8.455 5.447 29.645 1.00 71.25 256 SER A C 1
ATOM 1850 O O . SER A 1 256 ? -9.663 5.435 29.904 1.00 71.25 256 SER A O 1
ATOM 1852 N N . GLU A 1 257 ? -7.535 5.471 30.613 1.00 68.19 257 GLU A N 1
ATOM 1853 C CA . GLU A 1 257 ? -7.873 5.414 32.045 1.00 68.19 257 GLU A CA 1
ATOM 1854 C C . GLU A 1 257 ? -8.821 6.534 32.477 1.00 68.19 257 GLU A C 1
ATOM 1856 O O . GLU A 1 257 ? -9.655 6.349 33.362 1.00 68.19 257 GLU A O 1
ATOM 1861 N N . GLN A 1 258 ? -8.741 7.696 31.826 1.00 67.81 258 GLN A N 1
ATOM 1862 C CA . GLN A 1 258 ? -9.634 8.813 32.097 1.00 67.81 258 GLN A CA 1
ATOM 1863 C C . GLN A 1 258 ? -11.083 8.486 31.711 1.00 67.81 258 GLN A C 1
ATOM 1865 O O . GLN A 1 258 ? -12.002 8.793 32.473 1.00 67.81 258 GLN A O 1
ATOM 1870 N N . VAL A 1 259 ? -11.306 7.861 30.552 1.00 66.69 259 VAL A N 1
ATOM 1871 C CA . VAL A 1 259 ? -12.643 7.441 30.111 1.00 66.69 259 VAL A CA 1
ATOM 1872 C C . VAL A 1 259 ? -13.118 6.259 30.949 1.00 66.69 259 VAL A C 1
ATOM 1874 O O . VAL A 1 259 ? -14.205 6.336 31.518 1.00 66.69 259 VAL A O 1
ATOM 1877 N N . VAL A 1 260 ? -12.282 5.238 31.152 1.00 65.94 260 VAL A N 1
ATOM 1878 C CA . VAL A 1 260 ? -12.587 4.092 32.030 1.00 65.94 260 VAL A CA 1
ATOM 1879 C C . VAL A 1 260 ? -12.963 4.565 33.441 1.00 65.94 260 VAL A C 1
ATOM 1881 O O . VAL A 1 260 ? -13.981 4.151 33.994 1.00 65.94 260 VAL A O 1
ATOM 1884 N N . GLY A 1 261 ? -12.195 5.496 34.008 1.00 62.22 261 GLY A N 1
ATOM 1885 C CA . GLY A 1 261 ? -12.443 6.083 35.320 1.00 62.22 261 GLY A CA 1
ATOM 1886 C C . GLY A 1 261 ? -13.719 6.923 35.371 1.00 62.22 261 GLY A C 1
ATOM 1887 O O . GLY A 1 261 ? -14.453 6.852 36.358 1.00 62.22 261 GLY A O 1
ATOM 1888 N N . LYS A 1 262 ? -14.038 7.682 34.312 1.00 66.69 262 LYS A N 1
ATOM 1889 C CA . LYS A 1 262 ? -15.311 8.413 34.207 1.00 66.69 262 LYS A CA 1
ATOM 1890 C C . LYS A 1 262 ? -16.503 7.462 34.098 1.00 66.69 262 LYS A C 1
ATOM 1892 O O . LYS A 1 262 ? -17.487 7.691 34.790 1.00 66.69 262 LYS A O 1
ATOM 1897 N N . PHE A 1 263 ? -16.417 6.385 33.318 1.00 62.78 263 PHE A N 1
ATOM 1898 C CA . PHE A 1 263 ? -17.480 5.375 33.220 1.00 62.78 263 PHE A CA 1
ATOM 1899 C C . PHE A 1 263 ? -17.688 4.623 34.542 1.00 62.78 263 PHE A C 1
ATOM 1901 O O . PHE A 1 263 ? -18.829 4.453 34.982 1.00 62.78 263 PHE A O 1
ATOM 1908 N N . LYS A 1 264 ? -16.598 4.289 35.243 1.00 64.81 264 LYS A N 1
ATOM 1909 C CA . LYS A 1 264 ? -16.652 3.699 36.586 1.00 64.81 264 LYS A CA 1
ATOM 1910 C C . LYS A 1 264 ? -17.315 4.642 37.595 1.00 64.81 264 LYS A C 1
ATOM 1912 O O . LYS A 1 264 ? -18.203 4.221 38.329 1.00 64.81 264 LYS A O 1
ATOM 1917 N N . LYS A 1 265 ? -16.947 5.930 37.590 1.00 63.69 265 LYS A N 1
ATOM 1918 C CA . LYS A 1 265 ? -17.511 6.952 38.495 1.00 63.69 265 LYS A CA 1
ATOM 1919 C C . LYS A 1 265 ? -18.960 7.328 38.173 1.00 63.69 265 LYS A C 1
ATOM 1921 O O . LYS A 1 265 ? -19.735 7.567 39.089 1.00 63.69 265 LYS A O 1
ATOM 1926 N N . LEU A 1 266 ? -19.330 7.408 36.895 1.00 57.53 266 LEU A N 1
ATOM 1927 C CA . LEU A 1 266 ? -20.651 7.879 36.468 1.00 57.53 266 LEU A CA 1
ATOM 1928 C C . LEU A 1 266 ? -21.709 6.773 36.441 1.00 57.53 266 LEU A C 1
ATOM 1930 O O . LEU A 1 266 ? -22.892 7.104 36.367 1.00 57.53 266 LEU A O 1
ATOM 1934 N N . GLY A 1 267 ? -21.331 5.492 36.421 1.00 56.22 267 GLY A N 1
ATOM 1935 C CA . GLY A 1 267 ? -22.290 4.395 36.233 1.00 56.22 267 GLY A CA 1
ATOM 1936 C C . GLY A 1 267 ? -21.916 3.040 36.832 1.00 56.22 267 GLY A C 1
ATOM 1937 O O . GLY A 1 267 ? -22.653 2.092 36.598 1.00 56.22 267 GLY A O 1
ATOM 1938 N N . GLY A 1 268 ? -20.805 2.915 37.570 1.00 56.84 268 GLY A N 1
ATOM 1939 C CA . GLY A 1 268 ? -20.381 1.637 38.164 1.00 56.84 268 GLY A CA 1
ATOM 1940 C C . GLY A 1 268 ? -19.909 0.586 37.150 1.00 56.84 268 GLY A C 1
ATOM 1941 O O . GLY A 1 268 ? -19.719 -0.570 37.512 1.00 56.84 268 GLY A O 1
ATOM 1942 N N . ILE A 1 269 ? -19.712 0.972 35.888 1.00 61.03 269 ILE A N 1
ATOM 1943 C CA . ILE A 1 269 ? -19.316 0.071 34.805 1.00 61.03 269 ILE A CA 1
ATOM 1944 C C . ILE A 1 269 ? -17.787 -0.030 34.762 1.00 61.03 269 ILE A C 1
ATOM 1946 O O . ILE A 1 269 ? -17.099 0.968 34.532 1.00 61.03 269 ILE A O 1
ATOM 1950 N N . ASN A 1 270 ? -17.248 -1.241 34.930 1.00 65.25 270 ASN A N 1
ATOM 1951 C CA . ASN A 1 270 ? -15.856 -1.537 34.592 1.00 65.25 270 ASN A CA 1
ATOM 1952 C C . ASN A 1 270 ? -15.732 -1.641 33.069 1.00 65.25 270 ASN A C 1
ATOM 1954 O O . ASN 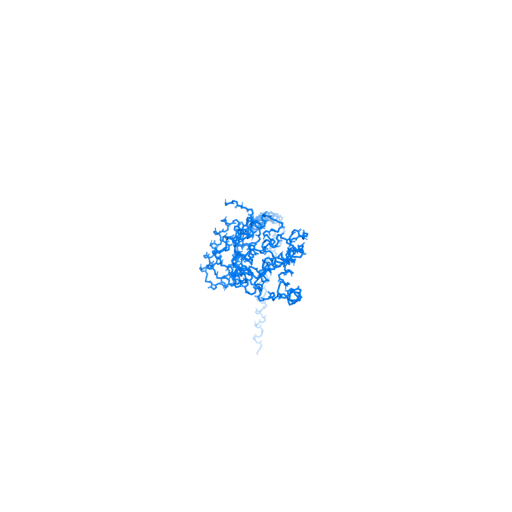A 1 270 ? -15.810 -2.723 32.492 1.00 65.25 270 ASN A O 1
ATOM 1958 N N . LEU A 1 271 ? -15.537 -0.492 32.420 1.00 63.31 271 LEU A N 1
ATOM 1959 C CA . LEU A 1 271 ? -15.474 -0.390 30.962 1.00 63.31 271 LEU A CA 1
ATOM 1960 C C . LEU A 1 271 ? -14.429 -1.338 30.360 1.00 63.31 271 LEU A C 1
ATOM 1962 O O . LEU A 1 271 ? -14.701 -1.971 29.352 1.00 63.31 271 LEU A O 1
ATOM 1966 N N . LYS A 1 272 ? -13.274 -1.487 31.020 1.00 65.94 272 LYS A N 1
ATOM 1967 C CA . LYS A 1 272 ? -12.200 -2.399 30.605 1.00 65.94 272 LYS A CA 1
ATOM 1968 C C . LYS A 1 272 ? -12.658 -3.862 30.592 1.00 65.94 272 LYS A C 1
ATOM 1970 O O . LYS A 1 272 ? -12.456 -4.559 29.615 1.00 65.94 272 LYS A O 1
ATOM 1975 N N . GLU A 1 273 ? -13.343 -4.292 31.647 1.00 67.19 273 GLU A N 1
ATOM 1976 C CA . GLU A 1 273 ? -13.815 -5.671 31.810 1.00 67.19 273 GLU A CA 1
ATOM 1977 C C . GLU A 1 273 ? -14.955 -6.001 30.835 1.00 67.19 273 GLU A C 1
ATOM 1979 O O . GLU A 1 273 ? -14.994 -7.087 30.263 1.00 67.19 273 GLU A O 1
ATOM 1984 N N . GLN A 1 274 ? -15.850 -5.041 30.579 1.00 64.12 274 GLN A N 1
ATOM 1985 C CA . GLN A 1 274 ? -16.896 -5.188 29.566 1.00 64.12 274 GLN A CA 1
ATOM 1986 C C . GLN A 1 274 ? -16.357 -5.154 28.136 1.00 64.12 274 GLN A C 1
ATOM 1988 O O . GLN A 1 274 ? -16.850 -5.922 27.315 1.00 64.12 274 GLN A O 1
ATOM 1993 N N . LEU A 1 275 ? -15.374 -4.299 27.828 1.00 66.25 275 LEU A N 1
ATOM 1994 C CA . LEU A 1 275 ? -14.706 -4.313 26.524 1.00 66.25 275 LEU A CA 1
ATOM 1995 C C . LEU A 1 275 ? -13.979 -5.641 26.324 1.00 66.25 275 LEU A C 1
ATOM 1997 O O . LEU A 1 275 ? -14.198 -6.284 25.310 1.00 66.25 275 LEU A O 1
ATOM 2001 N N . ASP A 1 276 ? -13.201 -6.100 27.305 1.00 68.81 276 ASP A N 1
ATOM 2002 C CA . ASP A 1 276 ? -12.472 -7.368 27.210 1.00 68.81 276 ASP A CA 1
ATOM 2003 C C . ASP A 1 276 ? -13.428 -8.564 27.048 1.00 68.81 276 ASP A C 1
ATOM 2005 O O . ASP A 1 276 ? -13.157 -9.482 26.273 1.00 68.81 276 ASP A O 1
ATOM 2009 N N . ALA A 1 277 ? -14.570 -8.560 27.746 1.00 65.81 277 ALA A N 1
ATOM 2010 C CA . ALA A 1 277 ? -15.599 -9.588 27.600 1.00 65.81 277 ALA A CA 1
ATOM 2011 C C . ALA A 1 277 ? -16.295 -9.538 26.229 1.00 65.81 277 ALA A C 1
ATOM 2013 O O . ALA A 1 277 ? -16.561 -10.586 25.643 1.00 65.81 277 ALA A O 1
ATOM 2014 N N . GLN A 1 278 ? -16.571 -8.341 25.704 1.00 66.12 278 GLN A N 1
ATOM 2015 C CA . GLN A 1 278 ? -17.225 -8.159 24.406 1.00 66.12 278 GLN A CA 1
ATOM 2016 C C . GLN A 1 278 ? -16.289 -8.447 23.232 1.00 66.12 278 GLN A C 1
ATOM 2018 O O . GLN A 1 278 ? -16.689 -9.162 22.319 1.00 66.12 278 GLN A O 1
ATOM 2023 N N . VAL A 1 279 ? -15.024 -8.035 23.314 1.00 66.75 279 VAL A N 1
ATOM 2024 C CA . VAL A 1 279 ? -13.976 -8.405 22.352 1.00 66.75 279 VAL A CA 1
ATOM 2025 C C . VAL A 1 279 ? -13.813 -9.927 22.309 1.00 66.75 279 VAL A C 1
ATOM 2027 O O . VAL A 1 279 ? -13.759 -10.508 21.228 1.00 66.75 279 VAL A O 1
ATOM 2030 N N . LYS A 1 280 ? -13.831 -10.613 23.465 1.00 70.06 280 LYS A N 1
ATOM 2031 C CA . LYS A 1 280 ? -13.844 -12.091 23.518 1.00 70.06 280 LYS A CA 1
ATOM 2032 C C . LYS A 1 280 ? -15.113 -12.711 22.926 1.00 70.06 280 LYS A C 1
ATOM 2034 O O . LYS A 1 280 ? -15.052 -13.826 22.417 1.00 70.06 280 LYS A O 1
ATOM 2039 N N . ALA A 1 281 ? -16.241 -12.010 22.994 1.00 65.38 281 ALA A N 1
ATOM 2040 C CA . ALA A 1 281 ? -17.506 -12.424 22.393 1.00 65.38 281 ALA A CA 1
ATOM 2041 C C . ALA A 1 281 ? -17.624 -12.054 20.899 1.00 65.38 281 ALA A C 1
ATOM 2043 O O . ALA A 1 281 ? -18.655 -12.339 20.293 1.00 65.38 281 ALA A O 1
ATOM 2044 N N . GLY A 1 282 ? -16.596 -11.431 20.307 1.00 60.88 282 GLY A N 1
ATOM 2045 C CA . GLY A 1 282 ? -16.592 -10.996 18.907 1.00 60.88 282 GLY A CA 1
ATOM 2046 C C . GLY A 1 282 ? -17.390 -9.717 18.639 1.00 60.88 282 GLY A C 1
ATOM 2047 O O . GLY A 1 282 ? -17.675 -9.420 17.486 1.00 60.88 282 GLY A O 1
ATOM 2048 N N . VAL A 1 283 ? -17.768 -8.972 19.681 1.00 68.88 283 VAL A N 1
ATOM 2049 C CA . VAL A 1 283 ? -18.451 -7.678 19.564 1.00 68.88 283 VAL A CA 1
ATOM 2050 C C . VAL A 1 283 ? -17.419 -6.560 19.596 1.00 68.88 283 VAL A C 1
ATOM 2052 O O . VAL A 1 283 ? -16.518 -6.549 20.441 1.00 68.88 283 VAL A O 1
ATOM 2055 N N . SER A 1 284 ? -17.567 -5.595 18.692 1.00 70.56 284 SER A N 1
ATOM 2056 C CA . SER A 1 284 ? -16.631 -4.487 18.603 1.00 70.56 284 SER A CA 1
ATOM 2057 C C . SER A 1 284 ? -16.679 -3.548 19.812 1.00 70.56 284 SER A C 1
ATOM 2059 O O . SER A 1 284 ? -17.759 -3.171 20.279 1.00 70.56 284 SER A O 1
ATOM 2061 N N . PRO A 1 285 ? -15.512 -3.071 20.278 1.00 69.81 285 PRO A N 1
ATOM 2062 C CA . PRO A 1 285 ? -15.397 -2.017 21.282 1.00 69.81 285 PRO A CA 1
ATOM 2063 C C . PRO A 1 285 ? -16.199 -0.746 20.966 1.00 69.81 285 PRO A C 1
ATOM 2065 O O . PRO A 1 285 ? -16.719 -0.099 21.880 1.00 69.81 285 PRO A O 1
ATOM 2068 N N . LEU A 1 286 ? -16.299 -0.367 19.685 1.00 70.00 286 LEU A N 1
ATOM 2069 C CA . LEU A 1 286 ? -17.055 0.818 19.272 1.00 70.00 286 LEU A CA 1
ATOM 2070 C C . LEU A 1 286 ? -18.556 0.601 19.483 1.00 70.00 286 LEU A C 1
ATOM 2072 O O . LEU A 1 286 ? -19.232 1.455 20.061 1.00 70.00 286 LEU A O 1
ATOM 2076 N N . GLU A 1 287 ? -19.066 -0.565 19.086 1.00 68.75 287 GLU A N 1
ATOM 2077 C CA . GLU A 1 287 ? -20.465 -0.945 19.289 1.00 68.75 287 GLU A CA 1
ATOM 2078 C C . GLU A 1 287 ? -20.806 -1.070 20.783 1.00 68.75 287 GLU A C 1
ATOM 2080 O O . GLU A 1 287 ? -21.843 -0.576 21.239 1.00 68.75 287 GLU A O 1
ATOM 2085 N N . ALA A 1 288 ? -19.900 -1.641 21.579 1.00 68.56 288 ALA A N 1
ATOM 2086 C CA . ALA A 1 288 ? -20.038 -1.768 23.030 1.00 68.56 288 ALA A CA 1
ATOM 2087 C C . ALA A 1 288 ? -20.228 -0.405 23.729 1.00 68.56 288 ALA A C 1
ATOM 2089 O O . ALA A 1 288 ? -21.059 -0.242 24.632 1.00 68.56 288 ALA A O 1
ATOM 2090 N N . ILE A 1 289 ? -19.477 0.614 23.307 1.00 66.81 289 ILE A N 1
ATOM 2091 C CA . ILE A 1 289 ? -19.566 1.957 23.896 1.00 66.81 289 ILE A CA 1
ATOM 2092 C C . ILE A 1 289 ? -20.810 2.708 23.414 1.00 66.81 289 ILE A C 1
ATOM 2094 O O . ILE A 1 289 ? -21.470 3.384 24.210 1.00 66.81 289 ILE A O 1
ATOM 2098 N N . ILE A 1 290 ? -21.188 2.563 22.144 1.00 68.81 290 ILE A N 1
ATOM 2099 C CA . ILE A 1 290 ? -22.414 3.183 21.622 1.00 68.81 290 ILE A CA 1
ATOM 2100 C C . ILE A 1 290 ? -23.658 2.577 22.290 1.00 68.81 290 ILE A C 1
ATOM 2102 O O . ILE A 1 290 ? -24.553 3.312 22.720 1.00 68.81 290 ILE A O 1
ATOM 2106 N N . SER A 1 291 ? -23.717 1.253 22.434 1.00 62.03 291 SER A N 1
ATOM 2107 C CA . SER A 1 291 ? -24.851 0.555 23.054 1.00 62.03 291 SER A CA 1
ATOM 2108 C C . SER A 1 291 ? -24.984 0.858 24.553 1.00 62.03 291 SER A C 1
ATOM 2110 O O . SER A 1 291 ? -26.093 1.132 25.030 1.00 62.03 291 SER A O 1
ATOM 2112 N N . SER A 1 292 ? -23.873 0.911 25.298 1.00 59.44 292 SER A N 1
ATOM 2113 C CA . SER A 1 292 ? -23.887 1.261 26.729 1.00 59.44 292 SER A CA 1
ATOM 2114 C C . SER A 1 292 ? -24.371 2.694 26.993 1.00 59.44 292 SER A C 1
ATOM 2116 O O . SER A 1 292 ? -25.141 2.923 27.930 1.00 59.44 292 SER A O 1
ATOM 2118 N N . ASN A 1 293 ? -24.017 3.657 26.134 1.00 56.69 293 ASN A N 1
ATOM 2119 C CA . ASN A 1 293 ? -24.530 5.027 26.226 1.00 56.69 293 ASN A CA 1
ATOM 2120 C C . ASN A 1 293 ? -25.998 5.147 25.785 1.00 56.69 293 ASN A C 1
ATOM 2122 O O . ASN A 1 293 ? -26.772 5.839 26.448 1.00 56.69 293 ASN A O 1
ATOM 2126 N N . THR A 1 294 ? -26.406 4.455 24.716 1.00 55.47 294 THR A N 1
ATOM 2127 C CA . THR A 1 294 ? -27.792 4.491 24.202 1.00 55.47 294 THR A CA 1
ATOM 2128 C C . THR A 1 294 ? -28.797 3.896 25.198 1.00 55.47 294 THR A C 1
ATOM 2130 O O . THR A 1 294 ? -29.893 4.428 25.395 1.00 55.47 294 THR A O 1
ATOM 2133 N N . THR A 1 295 ? -28.409 2.833 25.909 1.00 50.16 295 THR A N 1
ATOM 2134 C CA . THR A 1 295 ? -29.227 2.228 26.981 1.00 50.16 295 THR A CA 1
ATOM 2135 C C . THR A 1 295 ? -29.424 3.198 28.153 1.00 50.16 295 THR A C 1
ATOM 2137 O O . THR A 1 295 ? -30.450 3.194 28.833 1.00 50.16 295 THR A O 1
ATOM 2140 N N . ARG A 1 296 ? -28.461 4.095 28.384 1.00 50.69 296 ARG A N 1
ATOM 2141 C CA . ARG A 1 296 ? -28.544 5.088 29.454 1.00 50.69 296 ARG A CA 1
ATOM 2142 C C . ARG A 1 296 ? -29.323 6.334 29.052 1.00 50.69 296 ARG A C 1
ATOM 2144 O O . ARG A 1 296 ? -30.076 6.835 29.877 1.00 50.69 296 ARG A O 1
ATOM 2151 N N . SER A 1 297 ? -29.176 6.844 27.831 1.00 46.31 297 SER A N 1
ATOM 2152 C CA . SER A 1 297 ? -29.948 8.008 27.361 1.00 46.31 297 SER A CA 1
ATOM 2153 C C . SER A 1 297 ? -31.447 7.697 27.243 1.00 46.31 297 SER A C 1
ATOM 2155 O O . SER A 1 297 ? -32.285 8.538 27.581 1.00 46.31 297 SER A O 1
ATOM 2157 N N . SER A 1 298 ? -31.796 6.460 26.885 1.00 37.22 298 SER A N 1
ATOM 2158 C CA . SER A 1 298 ? -33.176 5.956 26.949 1.00 37.22 298 SER A CA 1
ATOM 2159 C C . SER A 1 298 ? -33.691 5.816 28.393 1.00 37.22 298 SER A C 1
ATOM 2161 O O . SER A 1 298 ? -34.811 6.233 28.680 1.00 37.22 298 SER A O 1
ATOM 2163 N N . CYS A 1 299 ? -32.861 5.363 29.342 1.00 39.56 299 CYS A N 1
ATOM 2164 C CA . CYS A 1 299 ? -33.215 5.343 30.772 1.00 39.56 299 CYS A CA 1
ATOM 2165 C C . CYS A 1 299 ? -33.244 6.733 31.442 1.00 39.56 299 CYS A C 1
ATOM 2167 O O . CYS A 1 299 ? -33.986 6.937 32.400 1.00 39.56 299 CYS A O 1
ATOM 2169 N N . ALA A 1 300 ? -32.452 7.700 30.971 1.00 40.88 300 ALA A N 1
ATOM 2170 C CA . ALA A 1 300 ? -32.368 9.042 31.551 1.00 40.88 300 ALA A CA 1
ATOM 2171 C C . ALA A 1 300 ? -33.489 9.978 31.064 1.00 40.88 300 ALA A C 1
ATOM 2173 O O . ALA A 1 300 ? -33.885 10.885 31.796 1.00 40.88 300 ALA A O 1
ATOM 2174 N N . SER A 1 301 ? -34.019 9.759 29.855 1.00 38.03 301 SER A N 1
ATOM 2175 C CA . SER A 1 301 ? -35.119 10.560 29.292 1.00 38.03 301 SER A CA 1
ATOM 2176 C C . SER A 1 301 ? -36.508 10.121 29.772 1.00 38.03 301 SER A C 1
ATOM 2178 O O . SER A 1 301 ? -37.453 10.908 29.721 1.00 38.03 301 SER A O 1
ATOM 2180 N N . VAL A 1 302 ? -36.646 8.909 30.318 1.00 34.88 302 VAL A N 1
ATOM 2181 C CA . VAL A 1 302 ? -37.929 8.374 30.784 1.00 34.88 302 VAL A CA 1
ATOM 2182 C C . VAL A 1 302 ? -37.873 8.155 32.298 1.00 34.88 302 VAL A C 1
ATOM 2184 O O . VAL A 1 302 ? -37.343 7.158 32.777 1.00 34.88 302 VAL A O 1
ATOM 2187 N N . ARG A 1 303 ? -38.496 9.052 33.084 1.00 33.00 303 ARG A N 1
ATOM 2188 C CA . ARG A 1 303 ? -38.707 8.929 34.555 1.00 33.00 303 ARG A CA 1
ATOM 2189 C C . ARG A 1 303 ? -39.535 7.693 34.984 1.00 33.00 303 ARG A C 1
ATOM 2191 O O . ARG A 1 303 ? -40.097 7.676 36.075 1.00 33.00 303 ARG A O 1
ATOM 2198 N N . ARG A 1 304 ? -39.654 6.662 34.146 1.00 31.12 304 ARG A N 1
ATOM 2199 C CA . ARG A 1 304 ? -40.582 5.535 34.296 1.00 31.12 304 ARG A CA 1
ATOM 2200 C C . ARG A 1 304 ? -39.892 4.163 34.333 1.00 31.12 304 ARG A C 1
ATOM 2202 O O . ARG A 1 304 ? -40.539 3.164 34.071 1.00 31.12 304 ARG A O 1
ATOM 2209 N N . CYS A 1 305 ? -38.616 4.099 34.722 1.00 37.03 305 CYS A N 1
ATOM 2210 C CA . CYS A 1 305 ? -37.928 2.841 35.067 1.00 37.03 305 CYS A CA 1
ATOM 2211 C C . CYS A 1 305 ? -37.753 2.659 36.589 1.00 37.03 305 CYS A C 1
ATOM 2213 O O . CYS A 1 305 ? -36.764 2.106 37.060 1.00 37.03 305 CYS A O 1
ATOM 2215 N N . ARG A 1 306 ? -38.717 3.126 37.391 1.00 31.44 306 ARG A N 1
ATOM 2216 C CA . ARG A 1 306 ? -38.943 2.617 38.752 1.00 31.44 306 ARG A CA 1
ATOM 2217 C C . ARG A 1 306 ? -40.200 1.762 38.697 1.00 31.44 306 ARG A C 1
ATOM 2219 O O . ARG A 1 306 ? -41.277 2.320 38.840 1.00 31.44 306 ARG A O 1
ATOM 2226 N N . GLN A 1 307 ? -40.029 0.467 38.434 1.00 32.69 307 GLN A N 1
ATOM 2227 C CA . GLN A 1 307 ? -40.901 -0.664 38.806 1.00 32.69 307 GLN A CA 1
ATOM 2228 C C . GLN A 1 307 ? -40.775 -1.784 37.766 1.00 32.69 307 GLN A C 1
ATOM 2230 O O . GLN A 1 307 ? -41.610 -1.901 36.885 1.00 32.69 307 GLN A O 1
ATOM 2235 N N . THR A 1 308 ? -39.756 -2.631 37.903 1.00 25.00 308 THR A N 1
ATOM 2236 C CA . THR A 1 308 ? -39.891 -4.081 37.674 1.00 25.00 308 THR A CA 1
ATOM 2237 C C . THR A 1 308 ? -38.749 -4.781 38.416 1.00 25.00 308 THR A C 1
ATOM 2239 O O . THR A 1 308 ? -37.588 -4.450 38.159 1.00 25.00 308 THR A O 1
ATOM 2242 N N . PRO A 1 309 ? -39.030 -5.700 39.355 1.00 31.31 309 PRO A N 1
ATOM 2243 C CA . PRO A 1 309 ? -37.994 -6.483 40.012 1.00 31.31 309 PRO A CA 1
ATOM 2244 C C . PRO A 1 309 ? -37.500 -7.598 39.075 1.00 31.31 309 PRO A C 1
ATOM 2246 O O . PRO A 1 309 ? -38.287 -8.191 38.348 1.00 31.31 309 PRO A O 1
ATOM 2249 N N . ALA A 1 310 ? -36.188 -7.846 39.110 1.00 34.78 310 ALA A N 1
ATOM 2250 C CA . ALA A 1 310 ? -35.507 -9.097 38.759 1.00 34.78 310 ALA A CA 1
ATOM 2251 C C . ALA A 1 310 ? -36.073 -9.932 37.586 1.00 34.78 310 ALA A C 1
ATOM 2253 O O . ALA A 1 310 ? -36.826 -10.866 37.823 1.00 34.78 310 ALA A O 1
ATOM 2254 N N . ALA A 1 311 ? -35.633 -9.660 36.349 1.00 30.55 311 ALA A N 1
ATOM 2255 C CA . ALA A 1 311 ? -35.524 -10.656 35.263 1.00 30.55 311 ALA A CA 1
ATOM 2256 C C . ALA A 1 311 ? -34.982 -10.014 33.972 1.00 30.55 311 ALA A C 1
ATOM 2258 O O . ALA A 1 311 ? -35.707 -9.879 32.997 1.00 30.55 311 ALA A O 1
ATOM 2259 N N . TRP A 1 312 ? -33.712 -9.608 33.937 1.00 26.20 312 TRP A N 1
ATOM 2260 C CA . TRP A 1 312 ? -32.992 -9.485 32.661 1.00 26.20 312 TRP A CA 1
ATOM 2261 C C . TRP A 1 312 ? -31.713 -10.301 32.782 1.00 26.20 312 TRP A C 1
ATOM 2263 O O . TRP A 1 312 ? -30.620 -9.802 33.039 1.00 26.20 312 TRP A O 1
ATOM 2273 N N . SER A 1 313 ? -31.917 -11.613 32.685 1.00 24.41 313 SER A N 1
ATOM 2274 C CA . SER A 1 313 ? -30.887 -12.574 32.334 1.00 24.41 313 SER A CA 1
ATOM 2275 C C . SER A 1 313 ? -30.176 -12.109 31.070 1.00 24.41 313 SER A C 1
ATOM 2277 O O . SER A 1 313 ? -30.818 -11.734 30.089 1.00 24.41 313 SER A O 1
ATOM 2279 N N . ILE A 1 314 ? -28.851 -12.183 31.107 1.00 37.88 314 ILE A N 1
ATOM 2280 C CA . ILE A 1 314 ? -27.967 -12.156 29.947 1.00 37.88 314 ILE A CA 1
ATOM 2281 C C . ILE A 1 314 ? -28.513 -13.178 28.940 1.00 37.88 314 ILE A C 1
ATOM 2283 O O . ILE A 1 314 ? -28.396 -14.383 29.135 1.00 37.88 314 ILE A O 1
ATOM 2287 N N . GLY A 1 315 ? -29.191 -12.682 27.910 1.00 25.69 315 GLY A N 1
ATOM 2288 C CA . GLY A 1 315 ? -29.851 -13.474 26.883 1.00 25.69 315 GLY A CA 1
ATOM 2289 C C . GLY A 1 315 ? -29.598 -12.825 25.535 1.00 25.69 315 GLY A C 1
ATOM 2290 O O . GLY A 1 315 ? -30.239 -11.836 25.184 1.00 25.69 315 GLY A O 1
ATOM 2291 N N . THR A 1 316 ? -28.596 -13.354 24.831 1.00 34.06 316 THR A N 1
ATOM 2292 C CA . THR A 1 316 ? -28.506 -13.430 23.363 1.00 34.06 316 THR A CA 1
ATOM 2293 C C . THR A 1 316 ? -29.412 -12.453 22.608 1.00 34.06 316 THR A C 1
ATOM 2295 O O . THR A 1 316 ? -30.493 -12.812 22.149 1.00 34.06 316 THR A O 1
ATOM 2298 N N . SER A 1 317 ? -28.963 -11.209 22.460 1.00 31.53 317 SER A N 1
ATOM 2299 C CA . SER A 1 317 ? -29.608 -10.216 21.596 1.00 31.53 317 SER A CA 1
ATOM 2300 C C . SER A 1 317 ? -28.708 -9.868 20.413 1.00 31.53 317 SER A C 1
ATOM 2302 O O . SER A 1 317 ? -28.523 -8.710 20.072 1.00 31.53 317 SER A O 1
ATOM 2304 N N . SER A 1 318 ? -28.192 -10.892 19.735 1.00 34.19 318 SER A N 1
ATOM 2305 C CA . SER A 1 318 ? -27.584 -10.798 18.400 1.00 34.19 318 SER A CA 1
ATOM 2306 C C . SER A 1 318 ? -28.630 -10.680 17.269 1.00 34.19 318 SER A C 1
ATOM 2308 O O . SER A 1 318 ? -28.318 -10.879 16.097 1.00 34.19 318 SER A O 1
ATOM 2310 N N . VAL A 1 319 ? -29.887 -10.334 17.589 1.00 35.06 319 VAL A N 1
ATOM 2311 C CA . VAL A 1 319 ? -31.004 -10.306 16.620 1.00 35.06 319 VAL A CA 1
ATOM 2312 C C . VAL A 1 319 ? -31.677 -8.927 16.482 1.00 35.06 319 VAL A C 1
ATOM 2314 O O . VAL A 1 319 ? -32.358 -8.686 15.489 1.00 35.06 319 VAL A O 1
ATOM 2317 N N . ALA A 1 320 ? -31.443 -7.959 17.374 1.00 31.11 320 ALA A N 1
ATOM 2318 C CA . ALA A 1 320 ? -32.165 -6.678 17.315 1.00 31.11 320 ALA A CA 1
ATOM 2319 C C . ALA A 1 320 ? -31.493 -5.573 16.468 1.00 31.11 320 ALA A C 1
ATOM 2321 O O . ALA A 1 320 ? -32.172 -4.625 16.079 1.00 31.11 320 ALA A O 1
ATOM 2322 N N . TYR A 1 321 ? -30.212 -5.708 16.098 1.00 31.38 321 TYR A N 1
ATOM 2323 C CA . TYR A 1 321 ? -29.504 -4.737 15.240 1.00 31.38 321 TYR A CA 1
ATOM 2324 C C . TYR A 1 321 ? -29.474 -5.110 13.744 1.00 31.38 321 TYR A C 1
ATOM 2326 O O . TYR A 1 321 ? -28.796 -4.467 12.953 1.00 31.38 321 TYR A O 1
ATOM 2334 N N . ARG A 1 322 ? -30.254 -6.113 13.307 1.00 30.88 322 ARG A N 1
ATOM 2335 C CA . ARG A 1 322 ? -30.452 -6.423 11.870 1.00 30.88 322 ARG A CA 1
ATOM 2336 C C . ARG A 1 322 ? -31.613 -5.665 11.220 1.00 30.88 322 ARG A C 1
ATOM 2338 O O . ARG A 1 322 ? -31.930 -5.920 10.064 1.00 30.88 322 ARG A O 1
ATOM 2345 N N . ARG A 1 323 ? -32.272 -4.745 11.936 1.00 29.66 323 ARG A N 1
ATOM 2346 C CA . ARG A 1 323 ? -33.495 -4.074 11.453 1.00 29.66 323 ARG A CA 1
ATOM 2347 C C . ARG A 1 323 ? -33.321 -2.609 11.034 1.00 29.66 323 ARG A C 1
ATOM 2349 O O . ARG A 1 323 ? -34.314 -1.975 10.704 1.00 29.66 323 ARG A O 1
ATOM 2356 N N . TRP A 1 324 ? -32.089 -2.093 11.028 1.00 28.84 324 TRP A N 1
ATOM 2357 C CA . TRP A 1 324 ? -31.750 -0.724 10.593 1.00 28.84 324 TRP A CA 1
ATOM 2358 C C . TRP A 1 324 ? -30.642 -0.668 9.526 1.00 28.84 324 TRP A C 1
ATOM 2360 O O . TRP A 1 324 ? -30.077 0.391 9.269 1.00 28.84 324 TRP A O 1
ATOM 2370 N N . ALA A 1 325 ? -30.359 -1.788 8.858 1.00 29.67 325 ALA A N 1
ATOM 2371 C CA . ALA A 1 325 ? -29.663 -1.761 7.578 1.00 29.67 325 ALA A CA 1
ATOM 2372 C C . ALA A 1 325 ? -30.731 -1.660 6.474 1.00 29.67 325 ALA A C 1
ATOM 2374 O O . ALA A 1 325 ? -31.568 -2.565 6.391 1.00 29.67 325 ALA A O 1
ATOM 2375 N N . PRO A 1 326 ? -30.765 -0.604 5.637 1.00 31.58 326 PRO A N 1
ATOM 2376 C CA . PRO A 1 326 ? -31.498 -0.706 4.384 1.00 31.58 326 PRO A CA 1
ATOM 2377 C C . PRO A 1 326 ? -30.934 -1.917 3.638 1.00 31.58 326 PRO A C 1
ATOM 2379 O O . PRO A 1 326 ? -29.723 -2.091 3.559 1.00 31.58 326 PRO A O 1
ATOM 2382 N N . ALA A 1 327 ? -31.802 -2.815 3.182 1.00 35.47 327 ALA A N 1
ATOM 2383 C CA . ALA A 1 327 ? -31.389 -3.952 2.377 1.00 35.47 327 ALA A CA 1
ATOM 2384 C C . ALA A 1 327 ? -30.809 -3.416 1.059 1.00 35.47 327 ALA A C 1
ATOM 2386 O O . ALA A 1 327 ? -31.549 -2.899 0.224 1.00 35.47 327 ALA A O 1
ATOM 2387 N N . TRP A 1 328 ? -29.489 -3.492 0.895 1.00 31.95 328 TRP A N 1
ATOM 2388 C CA . TRP A 1 328 ? -28.824 -3.155 -0.363 1.00 31.95 328 TRP A CA 1
ATOM 2389 C C . TRP A 1 328 ? -28.832 -4.400 -1.260 1.00 31.95 328 TRP A C 1
ATOM 2391 O O . TRP A 1 328 ? -28.383 -5.456 -0.805 1.00 31.95 328 TRP A O 1
ATOM 2401 N N . PRO A 1 329 ? -29.360 -4.320 -2.495 1.00 43.69 329 PRO A N 1
ATOM 2402 C CA . PRO A 1 329 ? -29.424 -5.463 -3.395 1.00 43.69 329 PRO A CA 1
ATOM 2403 C C . PRO A 1 329 ? -28.020 -5.902 -3.837 1.00 43.69 329 PRO A C 1
ATOM 2405 O O . PRO A 1 329 ? -27.107 -5.079 -3.975 1.00 43.69 329 PRO A O 1
ATOM 2408 N N . LEU A 1 330 ? -27.891 -7.223 -3.982 1.00 37.28 330 LEU A N 1
ATOM 2409 C CA . LEU A 1 330 ? -26.725 -7.970 -4.458 1.00 37.28 330 LEU A CA 1
ATOM 2410 C C . LEU A 1 330 ? -26.388 -7.639 -5.915 1.00 37.28 330 LEU A C 1
ATOM 2412 O O . LEU A 1 330 ? -27.342 -7.442 -6.701 1.00 37.28 330 LEU A O 1
#

Foldseek 3Di:
DPPVVVVVVVVVVVVVVVVVVVVVVVVVVVVVLVPPPVNVVVVVVVVVVVVVVVVVVVVVVVVVVVVVVVVCVVCVVVVVVVVLLLVLLVLLCVLQVHDPVVSVVLLVLLCVLCVVLVHDSNLLSLLLSLLSVLPHHNVLSSVCSSLLSNLCVVQVARSNLVSLLLSLQCPLQVEDSVCVSVLSVLLCVLQVVAQQHSNLCSVQVSVLSNLQSVLLHHYSVSSNVVSVQLRVLVVVDPHSVSSSVVSSVCSVCLPDPVNLVCCCVVPVDNLVVQSVVCSVVVHGSVVSVVVVVVVVVVVVVDPPPPDDDDDDPPDDPPPPVVPPDDDDDD

pLDDT: mean 73.96, std 19.74, range [24.41, 97.56]

Sequence (330 aa):
MAQLTSQLIVSLIDRVSGPAKSVSQSLRGIGAAVNSTNATARLRTSLDQTNRSLDAMRARMAESLAVGYALKMALQAPIEAATKFETALLDIAQKAELGDAAMNALGQRMRGLAPAVNQSAMDIARAMDTLLGMGLDGATSETILPTLGKTATAYNADIADLAKTAMAAIDNLKLKAAELPRAMDMIARAGKEGAFELKDMAQYLPALAAMAEVNGMRGIDAIGEMGAALQITRKGAGDSAEAATNLRNVLQKLTSEQVVGKFKKLGGINLKEQLDAQVKAGVSPLEAIISSNTTRSSCASVRRCRQTPAAWSIGTSSVAYRRWAPAWPL

Radius of gyration: 42.36 Å; chains: 1; bounding box: 138×49×102 Å

Secondary structure (DSSP, 8-state):
--HHHHHHHHHHHHHHHHHHHHHHHHHHHHHHHHTSHHHHHHHHHHHHHHHHHHHHHHHHHHHHHHHHHHHHHHHHHHHHHHHHHHHHHHHHHHHTT--HHHHHHHHHHHHHHHHHHT--HHHHHHHHHHHHHTT--HHHHHHHHHHHHHHHHHHT--HHHHHHHHHHHHHTT---GGGHHHHHHHHHHHHHTSSS-HHHHHHHHHHHHHHHHHTT--HHHHHHHHHHHHHHHHHTSSSHHHHHHHHHHHHHHHT-HHHHHHHHHHH---HHHHHHHHHHTT--HHHHHHHHHHHHHHHHH-TT-----S-------TTGGGSSS-----